Protein AF-A0A427YF76-F1 (afdb_monomer_lite)

Radius of gyration: 24.53 Å; chains: 1; bounding box: 47×71×48 Å

Structure (mmCIF, N/CA/C/O backbone):
data_AF-A0A427YF76-F1
#
_entry.id   AF-A0A427YF76-F1
#
loop_
_atom_site.group_PDB
_atom_site.id
_atom_site.type_symbol
_atom_site.label_atom_id
_atom_site.label_alt_id
_atom_site.label_comp_id
_atom_site.label_asym_id
_atom_site.label_entity_id
_atom_site.label_seq_id
_atom_site.pdbx_PDB_ins_code
_atom_site.Cartn_x
_atom_site.Cartn_y
_atom_site.Cartn_z
_atom_site.occupancy
_atom_site.B_iso_or_equiv
_atom_site.auth_seq_id
_atom_site.auth_comp_id
_atom_site.auth_asym_id
_atom_site.auth_atom_id
_atom_site.pdbx_PDB_model_num
ATOM 1 N N . MET A 1 1 ? 24.842 -1.518 -9.491 1.00 38.62 1 MET A N 1
ATOM 2 C CA . MET A 1 1 ? 23.666 -0.886 -8.861 1.00 38.62 1 MET A CA 1
ATOM 3 C C . MET A 1 1 ? 22.966 -0.032 -9.910 1.00 38.62 1 MET A C 1
ATOM 5 O O . MET A 1 1 ? 23.457 1.028 -10.255 1.00 38.62 1 MET A O 1
ATOM 9 N N . LEU A 1 2 ? 21.903 -0.627 -10.462 1.00 44.56 2 LEU A N 1
ATOM 10 C CA . LEU A 1 2 ? 20.824 -0.136 -11.332 1.00 44.56 2 LEU A CA 1
ATOM 11 C C . LEU A 1 2 ? 21.157 0.810 -12.505 1.00 44.56 2 LEU A C 1
ATOM 13 O O . LEU A 1 2 ? 21.226 2.028 -12.368 1.00 44.56 2 LEU A O 1
ATOM 17 N N . ASN A 1 3 ? 21.211 0.186 -13.689 1.00 46.50 3 ASN A N 1
ATOM 18 C CA . ASN A 1 3 ? 21.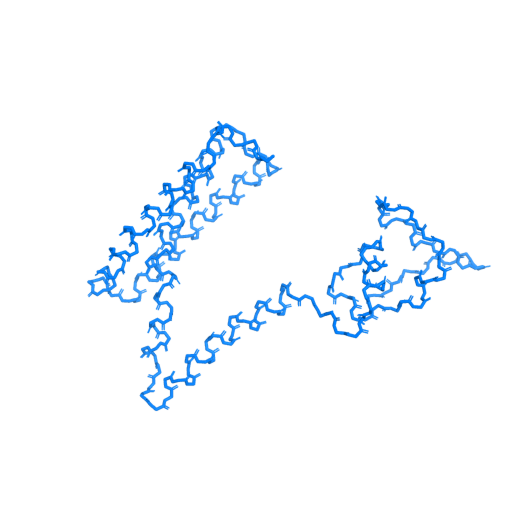049 0.736 -15.041 1.00 46.50 3 ASN A CA 1
ATOM 19 C C . ASN A 1 3 ? 19.706 1.488 -15.223 1.00 46.50 3 ASN A C 1
ATOM 21 O O . ASN A 1 3 ? 18.874 1.104 -16.033 1.00 46.50 3 ASN A O 1
ATOM 25 N N . LEU A 1 4 ? 19.470 2.564 -14.470 1.00 54.91 4 LEU A N 1
ATOM 26 C CA . LEU A 1 4 ? 18.368 3.507 -14.726 1.00 54.91 4 LEU A CA 1
ATOM 27 C C . LEU A 1 4 ? 18.842 4.769 -15.465 1.00 54.91 4 LEU A C 1
ATOM 29 O O . LEU A 1 4 ? 18.059 5.688 -15.675 1.00 54.91 4 LEU A O 1
ATOM 33 N N . GLY A 1 5 ? 20.115 4.823 -15.876 1.00 51.50 5 GLY A N 1
ATOM 34 C CA . GLY A 1 5 ? 20.645 5.921 -16.690 1.00 51.50 5 GLY A CA 1
ATOM 35 C C . GLY A 1 5 ? 20.812 7.255 -15.954 1.00 51.50 5 GLY A C 1
ATOM 36 O O . GLY A 1 5 ? 20.960 8.281 -16.610 1.00 51.50 5 GLY A O 1
ATOM 37 N N . PHE A 1 6 ? 20.825 7.268 -14.615 1.00 54.59 6 PHE A N 1
ATOM 38 C CA . PHE A 1 6 ? 21.038 8.487 -13.829 1.00 54.59 6 PHE A CA 1
ATOM 39 C C . PHE A 1 6 ? 22.243 8.366 -12.899 1.00 54.59 6 PHE A C 1
ATOM 41 O O . PHE A 1 6 ? 22.352 7.449 -12.090 1.00 54.59 6 PHE A O 1
ATOM 48 N N . THR A 1 7 ? 23.137 9.344 -13.002 1.00 59.00 7 THR A N 1
ATOM 49 C CA . THR A 1 7 ? 24.429 9.431 -12.309 1.00 59.00 7 THR A CA 1
ATOM 50 C C . THR A 1 7 ? 24.324 9.799 -10.825 1.00 59.00 7 THR A C 1
ATOM 52 O O . THR A 1 7 ? 25.322 9.708 -10.120 1.00 59.00 7 THR A O 1
ATOM 55 N N . ASN A 1 8 ? 23.146 10.200 -10.322 1.00 69.12 8 ASN A N 1
ATOM 56 C CA . ASN A 1 8 ? 22.982 10.715 -8.954 1.00 69.12 8 ASN A CA 1
ATOM 57 C C . ASN A 1 8 ? 21.712 10.202 -8.244 1.00 69.12 8 ASN A C 1
ATOM 59 O O . ASN A 1 8 ? 20.772 10.956 -7.984 1.00 69.12 8 ASN A O 1
ATOM 63 N N . THR A 1 9 ? 21.705 8.929 -7.840 1.00 74.06 9 THR A N 1
ATOM 64 C CA . THR A 1 9 ? 20.647 8.320 -7.001 1.00 74.06 9 THR A CA 1
ATOM 65 C C . THR A 1 9 ? 20.376 9.106 -5.712 1.00 74.06 9 THR A C 1
ATOM 67 O O . THR A 1 9 ? 19.232 9.217 -5.276 1.00 74.06 9 THR A O 1
ATOM 70 N N . TYR A 1 10 ? 21.406 9.713 -5.116 1.00 78.19 10 TYR A N 1
ATOM 71 C CA . TYR A 1 10 ? 21.259 10.515 -3.898 1.00 78.19 10 TYR A CA 1
ATOM 72 C C . TYR A 1 10 ? 20.391 11.763 -4.100 1.00 78.19 10 TYR A C 1
ATOM 74 O O . TYR A 1 10 ? 19.567 12.072 -3.244 1.00 78.19 10 TYR A O 1
ATOM 82 N N . GLN A 1 11 ? 20.511 12.451 -5.240 1.00 78.31 11 GLN A N 1
ATOM 83 C CA . GLN A 1 11 ? 19.678 13.623 -5.533 1.00 78.31 11 GLN A CA 1
ATOM 84 C C . GLN A 1 11 ? 18.208 13.233 -5.711 1.00 78.31 11 GLN A C 1
ATOM 86 O O . GLN A 1 11 ? 17.322 13.938 -5.233 1.00 78.31 11 GLN A O 1
ATOM 91 N N . LEU A 1 12 ? 17.958 12.077 -6.332 1.00 80.56 12 LEU A N 1
ATOM 92 C CA . LEU A 1 12 ? 16.617 11.525 -6.499 1.00 80.56 12 LEU A CA 1
ATOM 93 C C . LEU A 1 12 ? 15.955 11.231 -5.145 1.00 80.56 12 LEU A C 1
ATOM 95 O O . LEU A 1 12 ? 14.810 11.615 -4.920 1.00 80.56 12 LEU A O 1
ATOM 99 N N . LEU A 1 13 ? 16.688 10.594 -4.227 1.00 83.12 13 LEU A N 1
ATOM 100 C CA . LEU A 1 13 ? 16.202 10.295 -2.879 1.00 83.12 13 LEU A CA 1
ATOM 101 C C . LEU A 1 13 ? 15.934 11.571 -2.077 1.00 83.12 13 LEU A C 1
ATOM 103 O O . LEU A 1 13 ? 14.871 11.703 -1.476 1.00 83.12 13 LEU A O 1
ATOM 107 N N . VAL A 1 14 ? 16.860 12.533 -2.098 1.00 85.75 14 VAL A N 1
ATOM 108 C CA . VAL A 1 14 ? 16.679 13.814 -1.398 1.00 85.75 14 VAL A CA 1
ATOM 109 C C . VAL A 1 14 ? 15.455 14.562 -1.938 1.00 85.75 14 VAL A C 1
ATOM 111 O O . VAL A 1 14 ? 14.641 15.036 -1.147 1.00 85.75 14 VAL A O 1
ATOM 114 N N . ALA A 1 15 ? 15.267 14.608 -3.260 1.00 84.44 15 ALA A N 1
ATOM 115 C CA . ALA A 1 15 ? 14.098 15.232 -3.880 1.00 84.44 15 ALA A CA 1
ATOM 116 C C . ALA A 1 15 ? 12.783 14.518 -3.515 1.00 84.44 15 ALA A C 1
ATOM 118 O O . ALA A 1 15 ? 11.797 15.177 -3.180 1.00 84.44 15 ALA A O 1
ATOM 119 N N . LEU A 1 16 ? 12.776 13.179 -3.519 1.00 85.88 16 LEU A N 1
ATOM 120 C CA . LEU A 1 16 ? 11.638 12.357 -3.097 1.00 85.88 16 LEU A CA 1
ATOM 121 C C . LEU A 1 16 ? 11.221 12.665 -1.661 1.00 85.88 16 LEU A C 1
ATOM 123 O O . LEU A 1 16 ? 10.053 12.957 -1.403 1.00 85.88 16 LEU A O 1
ATOM 127 N N . TYR A 1 17 ? 12.169 12.613 -0.724 1.00 86.12 17 TYR A N 1
ATOM 128 C CA . TYR A 1 17 ? 11.874 12.837 0.687 1.00 86.12 17 TYR A CA 1
ATOM 129 C C . TYR A 1 17 ? 11.454 14.282 0.956 1.00 86.12 17 TYR A C 1
ATOM 131 O O . TYR A 1 17 ? 10.486 14.490 1.684 1.00 86.12 17 TYR A O 1
ATOM 139 N N . ALA A 1 18 ? 12.103 15.268 0.330 1.00 86.81 18 ALA A N 1
ATOM 140 C CA . ALA A 1 18 ? 11.701 16.668 0.441 1.00 86.81 18 ALA A CA 1
ATOM 141 C C . ALA A 1 18 ? 10.260 16.880 -0.054 1.00 86.81 18 ALA A C 1
ATOM 143 O O . ALA A 1 18 ? 9.428 17.400 0.687 1.00 86.81 18 ALA A O 1
ATOM 144 N N . GLY A 1 19 ? 9.927 16.398 -1.257 1.00 86.44 19 GLY A N 1
ATOM 145 C CA . GLY A 1 19 ? 8.566 16.472 -1.801 1.00 86.44 19 GLY A CA 1
ATOM 146 C C . GLY A 1 19 ? 7.537 15.763 -0.915 1.00 86.44 19 GLY A C 1
ATOM 147 O O . GLY A 1 19 ? 6.448 16.283 -0.666 1.00 86.44 19 GLY A O 1
ATOM 148 N N . LYS A 1 20 ? 7.912 14.607 -0.358 1.00 85.81 20 LYS A N 1
ATOM 149 C CA . LYS A 1 20 ? 7.069 13.836 0.558 1.00 85.81 20 LYS A CA 1
ATOM 150 C C . LYS A 1 20 ? 6.741 14.613 1.834 1.00 85.81 20 LYS A C 1
ATOM 152 O O . LYS A 1 20 ? 5.593 14.566 2.277 1.00 85.81 20 LYS A O 1
ATOM 157 N N . TRP A 1 21 ? 7.699 15.338 2.411 1.00 86.88 21 TRP A N 1
ATOM 158 C CA . TRP A 1 21 ? 7.454 16.193 3.577 1.00 86.88 21 TRP A CA 1
ATOM 159 C C . TRP A 1 21 ? 6.401 17.266 3.280 1.00 86.88 21 TRP A C 1
ATOM 161 O O . TRP A 1 21 ? 5.430 17.378 4.027 1.00 86.88 21 TRP A O 1
ATOM 171 N N . PHE A 1 22 ? 6.519 17.984 2.158 1.00 86.06 22 PHE A N 1
ATOM 172 C CA . PHE A 1 22 ? 5.546 19.017 1.773 1.00 86.06 22 PHE A CA 1
ATOM 173 C C . PHE A 1 22 ? 4.136 18.457 1.561 1.00 86.06 22 PHE A C 1
ATOM 175 O O . PHE A 1 22 ? 3.157 19.022 2.047 1.00 86.06 22 PHE A O 1
ATOM 182 N N . ILE A 1 23 ? 4.026 17.315 0.884 1.00 85.88 23 ILE A N 1
ATOM 183 C CA . ILE A 1 23 ? 2.732 16.677 0.624 1.00 85.88 23 ILE A CA 1
ATOM 184 C C . ILE A 1 23 ? 2.122 16.116 1.902 1.00 85.88 23 ILE A C 1
ATOM 186 O O . ILE A 1 23 ? 0.912 16.176 2.069 1.00 85.88 23 ILE A O 1
ATOM 190 N N . THR A 1 24 ? 2.933 15.602 2.825 1.00 83.69 24 THR A N 1
ATOM 191 C CA . THR A 1 24 ? 2.432 15.098 4.110 1.00 83.69 24 THR A CA 1
ATOM 192 C C . THR A 1 24 ? 1.891 16.245 4.968 1.00 83.69 24 THR A C 1
ATOM 194 O O . THR A 1 24 ? 0.829 16.100 5.564 1.00 83.69 24 THR A O 1
ATOM 197 N N . LEU A 1 25 ? 2.545 17.415 4.956 1.00 83.50 25 LEU A N 1
ATOM 198 C CA . LEU A 1 25 ? 2.027 18.628 5.601 1.00 83.50 25 LEU A CA 1
ATOM 199 C C . LEU A 1 25 ? 0.688 19.067 4.991 1.00 83.50 25 LEU A 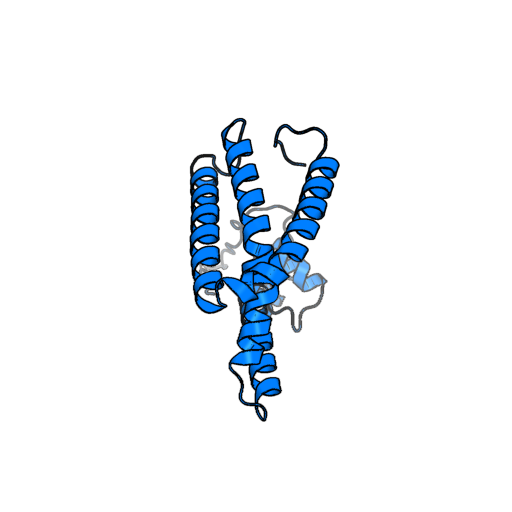C 1
ATOM 201 O O . LEU A 1 25 ? -0.262 19.352 5.718 1.00 83.50 25 LEU A O 1
ATOM 205 N N . PHE A 1 26 ? 0.576 19.052 3.661 1.00 81.19 26 PHE A N 1
ATOM 206 C CA . PHE A 1 26 ? -0.684 19.341 2.965 1.00 81.19 26 PHE A CA 1
ATOM 207 C C . PHE A 1 26 ? -1.746 18.244 3.176 1.00 81.19 26 PHE A C 1
ATOM 209 O O . PHE A 1 26 ? -2.951 18.501 3.182 1.00 81.19 26 PHE A O 1
ATOM 216 N N . GLY A 1 27 ? -1.292 17.018 3.419 1.00 75.88 27 GLY A N 1
ATOM 217 C CA . GLY A 1 27 ? -2.087 15.833 3.705 1.00 75.88 27 GLY A CA 1
ATOM 218 C C . GLY A 1 27 ? -2.825 15.877 5.035 1.00 75.88 27 GLY A C 1
ATOM 219 O O . GLY A 1 27 ? -3.776 15.126 5.196 1.00 75.88 27 GLY A O 1
ATOM 220 N N . PHE A 1 28 ? -2.463 16.771 5.958 1.00 73.69 28 PHE A N 1
ATOM 221 C CA . PHE A 1 28 ? -3.285 17.044 7.141 1.00 73.69 28 PHE A CA 1
ATOM 222 C C . PHE A 1 28 ? -4.497 17.924 6.820 1.00 73.69 28 PHE A C 1
ATOM 224 O O . PHE A 1 28 ? -5.516 17.822 7.490 1.00 73.69 28 PHE A O 1
ATOM 231 N N . TYR A 1 29 ? -4.416 18.755 5.778 1.00 78.31 29 TYR A N 1
ATOM 232 C CA . TYR A 1 29 ? -5.489 19.680 5.409 1.00 78.31 29 TYR A CA 1
ATOM 233 C C . TYR A 1 29 ? -6.560 19.036 4.512 1.00 78.31 29 TYR A C 1
ATOM 235 O O . TYR A 1 29 ? -7.753 19.317 4.637 1.00 78.31 29 TYR A O 1
ATOM 243 N N . LEU A 1 30 ? -6.146 18.157 3.597 1.00 74.88 30 LEU A N 1
ATOM 244 C CA . LEU A 1 30 ? -7.026 17.489 2.625 1.00 74.88 30 LEU A CA 1
ATOM 245 C C . LEU A 1 30 ? -8.161 16.629 3.231 1.00 74.88 30 LEU A C 1
ATOM 247 O O . LEU A 1 30 ? -9.289 16.705 2.727 1.00 74.88 30 LEU A O 1
ATOM 251 N N . PRO A 1 31 ? -7.919 15.826 4.284 1.00 72.19 31 PRO A N 1
ATOM 252 C CA . PRO A 1 31 ? -8.919 14.927 4.858 1.00 72.19 31 PRO A CA 1
ATOM 253 C C . PRO A 1 31 ? -10.090 15.663 5.506 1.00 72.19 31 PRO A C 1
ATOM 255 O O . PRO A 1 31 ? -11.227 15.197 5.420 1.00 72.19 31 PRO A O 1
ATOM 258 N N . ASP A 1 32 ? -9.821 16.830 6.096 1.00 72.50 32 ASP A N 1
ATOM 259 C CA . ASP A 1 32 ? -10.821 17.626 6.810 1.00 72.50 32 ASP A CA 1
ATOM 260 C C . ASP A 1 32 ? -11.786 18.353 5.856 1.00 72.50 32 ASP A C 1
ATOM 262 O O . ASP A 1 32 ? -12.897 18.705 6.246 1.00 72.50 32 ASP A O 1
ATOM 266 N N . ARG A 1 33 ? -11.403 18.546 4.584 1.00 78.69 33 ARG A N 1
ATOM 267 C CA . ARG A 1 33 ? -12.236 19.214 3.566 1.00 78.69 33 ARG A CA 1
ATOM 268 C C . ARG A 1 33 ? -13.002 18.255 2.659 1.00 78.69 33 ARG A C 1
ATOM 270 O O . ARG A 1 33 ? -14.142 18.544 2.312 1.00 78.69 33 ARG A O 1
ATOM 277 N N . ILE A 1 34 ? -12.378 17.154 2.238 1.00 77.81 34 ILE A N 1
ATOM 278 C CA . ILE A 1 34 ? -12.937 16.243 1.216 1.00 77.81 34 ILE A CA 1
ATOM 279 C C . ILE A 1 34 ? -13.653 15.040 1.855 1.00 77.81 34 ILE A C 1
ATOM 281 O O . ILE A 1 34 ? -14.422 14.337 1.200 1.00 77.81 34 ILE A O 1
ATOM 285 N N . GLY A 1 35 ? -13.476 14.843 3.162 1.00 75.88 35 GLY A N 1
ATOM 286 C CA . GLY A 1 35 ? -14.069 13.740 3.900 1.00 75.88 35 GLY A CA 1
ATOM 287 C C . GLY A 1 35 ? -13.230 12.465 3.808 1.00 75.88 35 GLY A C 1
ATOM 288 O O . GLY A 1 35 ? -12.536 12.188 2.829 1.00 75.88 35 GLY A O 1
ATOM 289 N N . ARG A 1 36 ? -13.297 11.657 4.868 1.00 76.75 36 ARG A N 1
ATOM 290 C CA . ARG A 1 36 ? -12.358 10.545 5.104 1.00 76.75 36 ARG A CA 1
ATOM 291 C C . ARG A 1 36 ? -12.589 9.324 4.206 1.00 76.75 36 ARG A C 1
ATOM 293 O O . ARG A 1 36 ? -11.635 8.666 3.814 1.00 76.75 36 ARG A O 1
ATOM 300 N N . ARG A 1 37 ? -13.842 9.032 3.839 1.00 78.69 37 ARG A N 1
ATOM 301 C CA . ARG A 1 37 ? -14.213 7.891 2.975 1.00 78.69 37 ARG A CA 1
ATOM 302 C C . ARG A 1 37 ? -13.785 8.038 1.505 1.00 78.69 37 ARG A C 1
ATOM 304 O O . ARG A 1 37 ? -13.129 7.124 1.007 1.00 78.69 37 ARG A O 1
ATOM 311 N N . PRO A 1 38 ? -14.123 9.131 0.790 1.00 81.62 38 PRO A N 1
ATOM 312 C CA . PRO A 1 38 ? -13.751 9.265 -0.620 1.00 81.62 38 PRO A CA 1
ATOM 313 C C . PRO A 1 38 ? -12.237 9.387 -0.813 1.00 81.62 38 PRO A C 1
ATOM 315 O O . PRO A 1 38 ? -11.721 8.887 -1.806 1.00 81.62 38 PRO A O 1
ATOM 318 N N . MET A 1 39 ? -11.514 9.961 0.154 1.00 81.62 39 MET A N 1
ATOM 319 C CA . MET A 1 39 ? -10.052 10.060 0.109 1.00 81.62 39 MET A CA 1
ATOM 320 C C . MET A 1 39 ? -9.366 8.697 -0.013 1.00 81.62 39 MET A C 1
ATOM 322 O O . MET A 1 39 ? -8.508 8.519 -0.876 1.00 81.62 39 MET A O 1
ATOM 326 N N . VAL A 1 40 ? -9.785 7.712 0.789 1.00 84.19 40 VAL A N 1
ATOM 327 C CA . VAL A 1 40 ? -9.203 6.360 0.743 1.00 84.19 40 VAL A CA 1
ATOM 328 C C . VAL A 1 40 ? -9.510 5.663 -0.581 1.00 84.19 40 VAL A C 1
ATOM 330 O O . VAL A 1 40 ? -8.632 5.016 -1.146 1.00 84.19 40 VAL A O 1
ATOM 333 N N . ILE A 1 41 ? -10.723 5.838 -1.114 1.00 86.94 41 ILE A N 1
ATOM 334 C CA . ILE A 1 41 ? -11.137 5.215 -2.379 1.00 86.94 41 ILE A CA 1
ATOM 335 C C . ILE A 1 41 ? -10.378 5.832 -3.559 1.00 86.94 41 ILE A C 1
ATOM 337 O O . ILE A 1 41 ? -9.793 5.102 -4.354 1.00 86.94 41 ILE A O 1
ATOM 341 N N . VAL A 1 42 ? -10.331 7.163 -3.659 1.00 88.38 42 VAL A N 1
ATOM 342 C CA . VAL A 1 42 ? -9.627 7.864 -4.746 1.00 88.38 42 VAL A CA 1
ATOM 343 C C . VAL A 1 42 ? -8.135 7.541 -4.723 1.00 88.38 42 VAL A C 1
ATOM 345 O O . VAL A 1 42 ? -7.556 7.237 -5.767 1.00 88.38 42 VAL A O 1
ATOM 348 N N . GLY A 1 43 ? -7.512 7.537 -3.540 1.00 87.44 43 GLY A N 1
ATOM 349 C CA . GLY A 1 43 ? -6.107 7.164 -3.428 1.00 87.44 43 GLY A CA 1
ATOM 350 C C . GLY A 1 43 ? -5.856 5.691 -3.761 1.00 87.44 43 GLY A C 1
ATOM 351 O O . GLY A 1 43 ? -4.863 5.399 -4.421 1.00 87.44 43 GLY A O 1
ATOM 352 N N . ALA A 1 44 ? -6.758 4.771 -3.399 1.00 86.75 44 ALA A N 1
ATOM 353 C CA . ALA A 1 44 ? -6.648 3.359 -3.778 1.00 86.75 44 ALA A CA 1
ATOM 354 C C . ALA A 1 44 ? -6.767 3.147 -5.297 1.00 86.75 44 ALA A C 1
ATOM 356 O O . ALA A 1 44 ? -5.983 2.388 -5.863 1.00 86.75 44 ALA A O 1
ATOM 357 N N . VAL A 1 45 ? -7.684 3.848 -5.977 1.00 92.06 45 VAL A N 1
ATOM 358 C CA . VAL A 1 45 ? -7.810 3.776 -7.445 1.00 92.06 45 VAL A CA 1
ATOM 359 C C . VAL A 1 45 ? -6.568 4.350 -8.132 1.00 92.06 45 VAL A C 1
ATOM 361 O O . VAL A 1 45 ? -6.032 3.725 -9.044 1.00 92.06 45 VAL A O 1
ATOM 364 N N . CYS A 1 46 ? -6.069 5.502 -7.672 1.00 90.44 46 CYS A N 1
ATOM 365 C CA . CYS A 1 46 ? -4.852 6.117 -8.208 1.00 90.44 46 CYS A CA 1
ATOM 366 C C . CYS A 1 46 ? -3.622 5.209 -8.015 1.00 90.44 46 CYS A C 1
ATOM 368 O O . CYS A 1 46 ? -2.898 4.932 -8.970 1.00 90.44 46 CYS A O 1
ATOM 370 N N . MET A 1 47 ? -3.424 4.659 -6.812 1.00 89.00 47 MET A N 1
ATOM 371 C CA . MET A 1 47 ? -2.330 3.717 -6.545 1.00 89.00 47 MET A CA 1
ATOM 372 C C . MET A 1 47 ? -2.465 2.421 -7.343 1.00 89.00 47 MET A C 1
ATOM 374 O O . MET A 1 47 ? -1.459 1.917 -7.840 1.00 89.00 47 MET A O 1
ATOM 378 N N . GLY A 1 48 ? -3.686 1.902 -7.496 1.00 89.56 48 GLY A N 1
ATOM 379 C CA . GLY A 1 48 ? -3.965 0.728 -8.320 1.00 89.56 48 GLY A CA 1
ATOM 380 C C . GLY A 1 48 ? -3.590 0.957 -9.783 1.00 89.56 48 GLY A C 1
ATOM 381 O O . GLY A 1 48 ? -2.933 0.111 -10.386 1.00 89.56 48 GLY A O 1
ATOM 382 N N . ALA A 1 49 ? -3.913 2.131 -10.332 1.00 91.69 49 ALA A N 1
ATOM 383 C CA . ALA A 1 49 ? -3.508 2.512 -11.682 1.00 91.69 49 ALA A CA 1
ATOM 384 C C . ALA A 1 49 ? -1.977 2.590 -11.824 1.00 91.69 49 ALA A C 1
ATOM 386 O O . ALA A 1 49 ? -1.431 2.057 -12.787 1.00 91.69 49 ALA A O 1
ATOM 387 N N . CYS A 1 50 ? -1.269 3.176 -10.852 1.00 88.62 50 CYS A N 1
ATOM 388 C CA . CYS A 1 50 ? 0.198 3.242 -10.867 1.00 88.62 50 CYS A CA 1
ATOM 389 C C . CYS A 1 50 ? 0.864 1.862 -10.730 1.00 88.62 50 CYS A C 1
ATOM 391 O O . CYS A 1 50 ? 1.870 1.589 -11.379 1.00 88.62 50 CYS A O 1
ATOM 393 N N . MET A 1 51 ? 0.312 0.966 -9.910 1.00 88.12 51 MET A N 1
ATOM 394 C CA . MET A 1 51 ? 0.802 -0.414 -9.817 1.00 88.12 51 MET A CA 1
ATOM 395 C C . MET A 1 51 ? 0.561 -1.173 -11.124 1.00 88.12 51 MET A C 1
ATOM 397 O O . MET A 1 51 ? 1.424 -1.934 -11.557 1.00 88.12 51 MET A O 1
ATOM 401 N N . TYR A 1 52 ? -0.573 -0.929 -11.787 1.00 89.94 52 TYR A N 1
ATOM 402 C CA . TYR A 1 52 ? -0.876 -1.528 -13.083 1.00 89.94 52 TYR A CA 1
ATOM 403 C C . TYR A 1 52 ? 0.098 -1.063 -14.174 1.00 89.94 52 TYR A C 1
ATOM 405 O O . TYR A 1 52 ? 0.601 -1.892 -14.932 1.00 89.94 52 TYR A O 1
ATOM 413 N N . THR A 1 53 ? 0.433 0.233 -14.233 1.00 88.12 53 THR A N 1
ATOM 414 C CA . THR A 1 53 ? 1.425 0.733 -15.202 1.00 88.12 53 THR A CA 1
ATOM 415 C C . THR A 1 53 ? 2.809 0.145 -14.946 1.00 88.12 53 THR A C 1
ATOM 417 O O . THR A 1 53 ? 3.483 -0.257 -15.892 1.00 88.12 53 THR A O 1
ATOM 420 N N . MET A 1 54 ? 3.225 0.021 -13.683 1.00 83.25 54 MET A N 1
ATOM 421 C CA . MET A 1 54 ? 4.497 -0.615 -13.329 1.00 83.25 54 MET A CA 1
ATOM 422 C C . MET A 1 54 ? 4.528 -2.103 -13.692 1.00 83.25 54 MET A C 1
ATOM 424 O O . MET A 1 54 ? 5.520 -2.567 -14.250 1.00 83.25 54 MET A O 1
ATOM 428 N N . ALA A 1 55 ? 3.448 -2.839 -13.421 1.00 86.12 55 ALA A N 1
ATOM 429 C CA . ALA A 1 55 ? 3.330 -4.249 -13.780 1.00 86.12 55 ALA A CA 1
ATOM 430 C C . ALA A 1 55 ? 3.372 -4.453 -15.302 1.00 86.12 55 ALA A C 1
ATOM 432 O O . ALA A 1 55 ? 4.062 -5.349 -15.785 1.00 86.12 55 ALA A O 1
ATOM 433 N N . ALA A 1 56 ? 2.696 -3.586 -16.063 1.00 85.94 56 ALA A N 1
ATOM 434 C CA . ALA A 1 56 ? 2.717 -3.619 -17.522 1.00 85.94 56 ALA A CA 1
ATOM 435 C C . ALA A 1 56 ? 4.128 -3.376 -18.084 1.00 85.94 56 ALA A C 1
ATOM 437 O O . ALA A 1 56 ? 4.562 -4.097 -18.981 1.00 85.94 56 ALA A O 1
ATOM 438 N N . VAL A 1 57 ? 4.871 -2.406 -17.534 1.00 84.25 57 VAL A N 1
ATOM 439 C CA . VAL A 1 57 ? 6.259 -2.152 -17.953 1.00 84.25 57 VAL A CA 1
ATOM 440 C C . VAL A 1 57 ? 7.170 -3.319 -17.567 1.00 84.25 57 VAL A C 1
ATOM 442 O O . VAL A 1 57 ? 7.942 -3.774 -18.404 1.00 84.25 57 VAL A O 1
ATOM 445 N N . ALA A 1 58 ? 7.042 -3.857 -16.351 1.00 81.81 58 ALA A N 1
ATOM 446 C CA . ALA A 1 58 ? 7.838 -5.000 -15.902 1.00 81.81 58 ALA A CA 1
ATOM 447 C C . ALA A 1 58 ? 7.628 -6.247 -16.783 1.00 81.81 58 ALA A C 1
ATOM 449 O O . ALA A 1 58 ? 8.602 -6.914 -17.141 1.00 81.81 58 ALA A O 1
ATOM 450 N N . ALA A 1 59 ? 6.380 -6.518 -17.185 1.00 82.06 59 ALA A N 1
ATOM 451 C CA . ALA A 1 59 ? 6.035 -7.611 -18.091 1.00 82.06 59 ALA A CA 1
ATOM 452 C C . ALA A 1 59 ? 6.565 -7.389 -19.518 1.00 82.06 59 ALA A C 1
ATOM 454 O O . ALA A 1 59 ? 6.999 -8.337 -20.167 1.00 82.06 59 ALA A O 1
ATOM 455 N N . ALA A 1 60 ? 6.564 -6.145 -20.006 1.00 79.88 60 ALA A N 1
ATOM 456 C CA . ALA A 1 60 ? 7.041 -5.816 -21.347 1.00 79.88 60 ALA A CA 1
ATOM 457 C C . ALA A 1 60 ? 8.574 -5.842 -21.476 1.00 79.88 60 ALA A C 1
ATOM 459 O O . ALA A 1 60 ? 9.086 -6.074 -22.570 1.00 79.88 60 ALA A O 1
ATOM 460 N N . THR A 1 61 ? 9.315 -5.597 -20.389 1.00 73.12 61 THR A N 1
ATOM 461 C CA . THR A 1 61 ? 10.779 -5.432 -20.434 1.00 73.12 61 THR A CA 1
ATOM 462 C C . THR A 1 61 ? 11.568 -6.548 -19.754 1.00 73.12 61 THR A C 1
ATOM 464 O O . THR A 1 61 ? 12.757 -6.361 -19.521 1.00 73.12 61 THR A O 1
ATOM 467 N N . ASN A 1 62 ? 10.952 -7.686 -19.399 1.00 71.75 62 ASN A N 1
ATOM 468 C CA . ASN A 1 62 ? 11.609 -8.776 -18.653 1.00 71.75 62 ASN A CA 1
ATOM 469 C C . ASN A 1 62 ? 12.427 -8.260 -17.444 1.00 71.75 62 ASN A C 1
ATOM 471 O O . ASN A 1 62 ? 13.561 -8.673 -17.226 1.00 71.75 62 ASN A O 1
ATOM 475 N N . ASN A 1 63 ? 11.856 -7.326 -16.671 1.00 68.56 63 ASN A N 1
ATOM 476 C CA . ASN A 1 63 ? 12.494 -6.643 -15.530 1.00 68.56 63 ASN A CA 1
ATOM 477 C C . ASN A 1 63 ? 13.712 -5.740 -15.837 1.00 68.56 63 ASN A C 1
ATOM 479 O O . ASN A 1 63 ? 14.326 -5.230 -14.901 1.00 68.56 63 ASN A O 1
ATOM 483 N N . GLU A 1 64 ? 14.011 -5.443 -17.106 1.00 71.00 64 GLU A N 1
ATOM 484 C CA . GLU A 1 64 ? 15.073 -4.504 -17.510 1.00 71.00 64 GLU A CA 1
ATOM 485 C C . GLU A 1 64 ? 14.515 -3.252 -18.221 1.00 71.00 64 GLU A C 1
ATOM 487 O O . GLU A 1 64 ? 14.622 -3.101 -19.444 1.00 71.00 64 GLU A O 1
ATOM 492 N N . PRO A 1 65 ? 13.884 -2.318 -17.486 1.00 63.25 65 PRO A N 1
ATOM 493 C CA . PRO A 1 65 ? 13.312 -1.119 -18.086 1.00 63.25 65 PRO A CA 1
ATOM 494 C C . PRO A 1 65 ? 14.418 -0.183 -18.602 1.00 63.25 65 PRO A C 1
ATOM 496 O O . PRO A 1 65 ? 15.046 0.545 -17.836 1.00 63.25 65 PRO A O 1
ATOM 499 N N . THR A 1 66 ? 14.641 -0.181 -19.919 1.00 64.75 66 THR A N 1
ATOM 500 C CA . THR A 1 66 ? 15.689 0.616 -20.578 1.00 64.75 66 THR A CA 1
ATOM 501 C C . THR A 1 66 ? 15.099 1.871 -21.242 1.00 64.75 66 THR A C 1
ATOM 503 O O . THR A 1 66 ? 14.071 1.814 -21.918 1.00 64.75 66 THR A O 1
ATOM 506 N N . GLY A 1 67 ? 15.740 3.031 -21.056 1.00 72.81 67 GLY A N 1
ATOM 507 C CA . GLY A 1 67 ? 15.380 4.292 -21.722 1.00 72.81 67 GLY A CA 1
ATOM 508 C C . GLY A 1 67 ? 14.043 4.894 -21.262 1.00 72.81 67 GLY A C 1
ATOM 509 O O . GLY A 1 67 ? 13.817 5.090 -20.069 1.00 72.81 67 GLY A O 1
ATOM 510 N N . SER A 1 68 ? 13.153 5.200 -22.214 1.00 71.19 68 SER A N 1
ATOM 511 C CA . SER A 1 68 ? 11.864 5.876 -21.965 1.00 71.19 68 SER A CA 1
ATOM 512 C C . SER A 1 68 ? 10.929 5.083 -21.039 1.00 71.19 68 SER A C 1
ATOM 514 O O . SER A 1 68 ? 10.216 5.672 -20.224 1.00 71.19 68 SER A O 1
ATOM 516 N N . LEU A 1 69 ? 10.997 3.748 -21.094 1.00 72.00 69 LEU A N 1
ATOM 517 C CA . LEU A 1 69 ? 10.234 2.860 -20.214 1.00 72.00 69 LEU A CA 1
ATOM 518 C C . LEU A 1 69 ? 10.693 2.984 -18.754 1.00 72.00 69 LEU A C 1
ATOM 520 O O . LEU A 1 69 ? 9.856 2.999 -17.859 1.00 72.00 69 LEU A O 1
ATOM 524 N N . GLY A 1 70 ? 11.994 3.182 -18.507 1.00 73.00 70 GLY A N 1
ATOM 525 C CA . GLY A 1 70 ? 12.528 3.428 -17.162 1.00 73.00 70 GLY A CA 1
ATOM 526 C C . GLY A 1 70 ? 12.050 4.751 -16.562 1.00 73.00 70 GLY A C 1
ATOM 527 O O . GLY A 1 70 ? 11.693 4.807 -15.384 1.00 73.00 70 GLY A O 1
ATOM 528 N N . SER A 1 71 ? 11.960 5.807 -17.377 1.00 73.94 71 SER A N 1
ATOM 529 C CA . SER A 1 71 ? 11.402 7.094 -16.942 1.00 73.94 71 SER A CA 1
ATOM 530 C C . SER A 1 71 ? 9.910 7.003 -16.602 1.00 73.94 71 SER A C 1
ATOM 532 O O . SER A 1 71 ? 9.470 7.642 -15.647 1.00 73.94 71 SER A O 1
ATOM 534 N N . LEU A 1 72 ? 9.137 6.184 -17.326 1.00 80.62 72 LEU A N 1
ATOM 535 C CA . LEU A 1 72 ? 7.719 5.948 -17.032 1.00 80.62 72 LEU A CA 1
ATOM 536 C C . LEU A 1 72 ? 7.521 5.200 -15.705 1.00 80.62 72 LEU A C 1
ATOM 538 O O . LEU A 1 72 ? 6.678 5.601 -14.896 1.00 80.62 72 LEU A O 1
ATOM 542 N N . THR A 1 73 ? 8.305 4.149 -15.445 1.00 80.50 73 THR A N 1
ATOM 543 C CA . THR A 1 73 ? 8.256 3.420 -14.166 1.00 80.50 73 THR A CA 1
ATOM 544 C C . THR A 1 73 ? 8.633 4.338 -13.009 1.00 80.50 73 THR A C 1
ATOM 546 O O . THR A 1 73 ? 7.979 4.326 -11.969 1.00 80.50 73 THR A O 1
ATOM 549 N N . LEU A 1 74 ? 9.634 5.200 -13.207 1.00 80.88 74 LEU A N 1
ATOM 550 C CA . LEU A 1 74 ? 10.052 6.174 -12.208 1.00 80.88 74 LEU A CA 1
ATOM 551 C C . LEU A 1 74 ? 8.955 7.210 -11.920 1.00 80.88 74 LEU A C 1
ATOM 553 O O . LEU A 1 74 ? 8.615 7.424 -10.758 1.00 80.88 74 LEU A O 1
ATOM 557 N N . ALA A 1 75 ? 8.356 7.810 -12.953 1.00 84.69 75 ALA A N 1
ATOM 558 C CA . ALA A 1 75 ? 7.236 8.740 -12.792 1.00 84.69 75 ALA A CA 1
ATOM 559 C C . ALA A 1 75 ? 6.049 8.082 -12.067 1.00 84.69 75 ALA A C 1
ATOM 561 O O . ALA A 1 75 ? 5.442 8.691 -11.185 1.00 84.69 75 ALA A O 1
ATOM 562 N N . SER A 1 76 ? 5.771 6.813 -12.378 1.00 84.19 76 SER A N 1
ATOM 563 C CA . SER A 1 76 ? 4.729 6.025 -11.709 1.00 84.19 76 SER A CA 1
ATOM 564 C C . SER A 1 76 ? 5.033 5.832 -10.217 1.00 84.19 76 SER A C 1
ATOM 566 O O . SER A 1 76 ? 4.139 5.998 -9.390 1.00 84.19 76 SER A O 1
ATOM 568 N N . ILE A 1 77 ? 6.295 5.572 -9.852 1.00 86.06 77 ILE A N 1
ATOM 569 C CA . ILE A 1 77 ? 6.738 5.473 -8.451 1.00 86.06 77 ILE A CA 1
ATOM 570 C C . ILE A 1 77 ? 6.593 6.818 -7.726 1.00 86.06 77 ILE A C 1
ATOM 572 O O . ILE A 1 77 ? 6.112 6.849 -6.596 1.00 86.06 77 ILE A O 1
ATOM 576 N N . PHE A 1 78 ? 6.953 7.939 -8.357 1.00 86.12 78 PHE A N 1
ATOM 577 C CA . PHE A 1 78 ? 6.775 9.272 -7.766 1.00 86.12 78 PHE A CA 1
ATOM 578 C C . PHE A 1 78 ? 5.307 9.571 -7.446 1.00 86.12 78 PHE A C 1
ATOM 580 O O . PHE A 1 78 ? 4.981 9.958 -6.322 1.00 86.12 78 PHE A O 1
ATOM 587 N N . ILE A 1 79 ? 4.414 9.349 -8.415 1.00 87.88 79 ILE A N 1
ATOM 588 C CA . ILE A 1 79 ? 2.969 9.556 -8.247 1.00 87.88 79 ILE A CA 1
ATOM 589 C C . ILE A 1 79 ? 2.418 8.626 -7.159 1.00 87.88 79 ILE A C 1
ATOM 591 O O . ILE A 1 79 ? 1.611 9.055 -6.326 1.00 87.88 79 ILE A O 1
ATOM 595 N N . TRP A 1 80 ? 2.895 7.380 -7.115 1.00 90.12 80 TRP A N 1
ATOM 596 C CA . TRP A 1 80 ? 2.524 6.416 -6.085 1.00 90.12 80 TRP A CA 1
ATOM 597 C C . TRP A 1 80 ? 2.935 6.891 -4.683 1.00 90.12 80 TRP A C 1
ATOM 599 O O . TRP A 1 80 ? 2.079 6.967 -3.803 1.00 90.12 80 TRP A O 1
ATOM 609 N N . VAL A 1 81 ? 4.194 7.306 -4.478 1.00 86.81 81 VAL A N 1
ATOM 610 C CA . VAL A 1 81 ? 4.690 7.797 -3.173 1.00 86.81 81 VAL A CA 1
ATOM 611 C C . VAL A 1 81 ? 3.905 9.027 -2.711 1.00 86.81 81 VAL A C 1
ATOM 613 O O . VAL A 1 81 ? 3.526 9.127 -1.542 1.00 86.81 81 VAL A O 1
ATOM 616 N N . PHE A 1 82 ? 3.628 9.955 -3.627 1.00 85.75 82 PHE A N 1
ATOM 617 C CA . PHE A 1 82 ? 2.896 11.181 -3.321 1.00 85.75 82 PHE A CA 1
ATOM 618 C C . PHE A 1 82 ? 1.427 10.937 -2.981 1.00 85.75 82 PHE A C 1
ATOM 620 O O . PHE A 1 82 ? 0.903 11.579 -2.074 1.00 85.75 82 PHE A O 1
ATOM 627 N N . THR A 1 83 ? 0.777 9.977 -3.638 1.00 86.38 83 THR A N 1
ATOM 628 C CA . THR A 1 83 ? -0.609 9.599 -3.324 1.00 86.38 83 THR A CA 1
ATOM 629 C C . THR A 1 83 ? -0.686 8.773 -2.034 1.00 86.38 83 THR A C 1
ATOM 631 O O . THR A 1 83 ? -1.640 8.907 -1.259 1.00 86.38 83 THR A O 1
ATOM 634 N N . PHE A 1 84 ? 0.324 7.935 -1.771 1.00 86.19 84 PHE A N 1
ATOM 635 C CA . PHE A 1 84 ? 0.406 7.080 -0.586 1.00 86.19 84 PHE A CA 1
ATOM 636 C C . PHE A 1 84 ? 0.487 7.884 0.712 1.00 86.19 84 PHE A C 1
ATOM 638 O O . PHE A 1 84 ? -0.226 7.569 1.665 1.00 86.19 84 PHE A O 1
ATOM 645 N N . SER A 1 85 ? 1.289 8.952 0.732 1.00 85.12 85 SER A N 1
ATOM 646 C CA . SER A 1 85 ? 1.521 9.783 1.921 1.00 85.12 85 SER A CA 1
ATOM 647 C C . SER A 1 85 ? 0.243 10.268 2.628 1.00 85.12 85 SER A C 1
ATOM 649 O O . SER A 1 85 ? 0.048 9.897 3.787 1.00 85.12 85 SER A O 1
ATOM 651 N N . PRO A 1 86 ? -0.641 11.065 1.990 1.00 82.56 86 PRO A N 1
ATOM 652 C CA . PRO A 1 86 ? -1.839 11.573 2.654 1.00 82.56 86 PRO A CA 1
ATOM 653 C C . PRO A 1 86 ? -2.926 10.505 2.792 1.00 82.56 86 PRO A C 1
ATOM 655 O O . PRO A 1 86 ? -3.752 10.610 3.690 1.00 82.56 86 PRO A O 1
ATOM 658 N N . THR A 1 87 ? -2.941 9.488 1.922 1.00 84.75 87 THR A N 1
ATOM 659 C CA . THR A 1 87 ? -4.040 8.520 1.879 1.00 84.75 87 THR A CA 1
ATOM 660 C C . THR A 1 87 ? -3.803 7.347 2.815 1.00 84.75 87 THR A C 1
ATOM 662 O O . THR A 1 87 ? -4.532 7.168 3.777 1.00 84.75 87 THR A O 1
ATOM 665 N N . TRP A 1 88 ? -2.800 6.520 2.538 1.00 83.50 88 TRP A N 1
ATOM 666 C CA . TRP A 1 88 ? -2.587 5.258 3.249 1.00 83.50 88 TRP A CA 1
ATOM 667 C C . TRP A 1 88 ? -1.584 5.391 4.400 1.00 83.50 88 TRP A C 1
ATOM 669 O O . TRP A 1 88 ? -1.605 4.571 5.311 1.00 83.50 88 TRP A O 1
ATOM 679 N N . GLY A 1 89 ? -0.761 6.446 4.414 1.00 81.50 89 GLY A N 1
ATOM 680 C CA . GLY A 1 89 ? 0.229 6.672 5.470 1.00 81.50 89 GLY A CA 1
ATOM 681 C C . GLY A 1 89 ? -0.373 6.979 6.846 1.00 81.50 89 GLY A C 1
ATOM 682 O O . GLY A 1 89 ? 0.105 6.460 7.851 1.00 81.50 89 GLY A O 1
ATOM 683 N N . ALA A 1 90 ? -1.430 7.796 6.906 1.00 78.00 90 ALA A N 1
ATOM 684 C CA . ALA A 1 90 ? -2.035 8.227 8.172 1.00 78.00 90 ALA A CA 1
ATOM 685 C C . ALA A 1 90 ? -3.538 7.919 8.287 1.00 78.00 90 ALA A C 1
ATOM 687 O O . ALA A 1 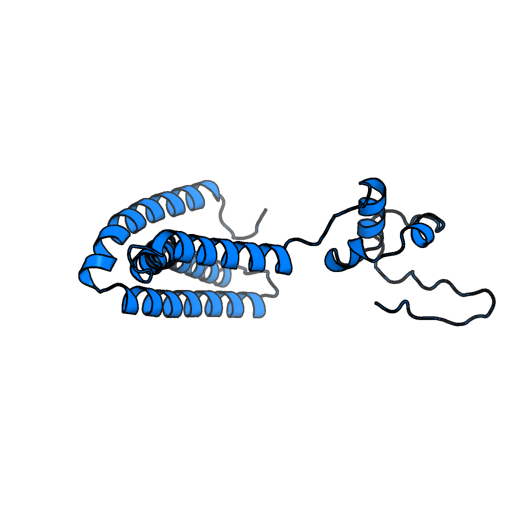90 ? -4.017 7.654 9.393 1.00 78.00 90 ALA A O 1
ATOM 688 N N . LEU A 1 91 ? -4.304 7.914 7.183 1.00 81.94 91 LEU A N 1
ATOM 689 C CA . LEU A 1 91 ? -5.765 7.800 7.288 1.00 81.94 91 LEU A CA 1
ATOM 690 C C . LEU A 1 91 ? -6.265 6.464 7.839 1.00 81.94 91 LEU A C 1
ATOM 692 O O . LEU A 1 91 ? -7.163 6.531 8.676 1.00 81.94 91 LEU A O 1
ATOM 696 N N . PRO A 1 92 ? -5.736 5.281 7.466 1.00 83.44 92 PRO A N 1
ATOM 697 C CA . PRO A 1 92 ? -6.235 4.011 7.993 1.00 83.44 92 PRO A CA 1
ATOM 698 C C . PRO A 1 92 ? -6.148 3.953 9.519 1.00 83.44 92 PRO A C 1
ATOM 700 O O . PRO A 1 92 ? -7.099 3.534 10.174 1.00 83.44 92 PRO A O 1
ATOM 703 N N . TRP A 1 93 ? -5.064 4.486 10.089 1.00 82.62 93 TRP A N 1
ATOM 704 C CA . TRP A 1 93 ? -4.878 4.595 11.536 1.00 82.62 93 TRP A CA 1
ATOM 705 C C . TRP A 1 93 ? -5.895 5.540 12.178 1.00 82.62 93 TRP A C 1
ATOM 707 O O . TRP A 1 93 ? -6.455 5.227 13.228 1.00 82.62 93 TRP A O 1
ATOM 717 N N . THR A 1 94 ? -6.196 6.673 11.534 1.00 82.62 94 THR A N 1
ATOM 718 C CA . THR A 1 94 ? -7.222 7.602 12.039 1.00 82.62 94 THR A CA 1
ATOM 719 C C . THR A 1 94 ? -8.634 7.033 11.926 1.00 82.62 94 THR A C 1
ATOM 721 O O . THR A 1 94 ? -9.403 7.119 12.878 1.00 82.62 94 THR A O 1
ATOM 724 N N . ILE A 1 95 ? -8.960 6.376 10.812 1.00 82.69 95 ILE A N 1
ATOM 725 C CA . ILE A 1 95 ? -10.268 5.764 10.567 1.00 82.69 95 ILE A CA 1
ATOM 726 C C . ILE A 1 95 ? -10.487 4.591 11.530 1.00 82.69 95 ILE A C 1
ATOM 728 O O . ILE A 1 95 ? -11.553 4.490 12.133 1.00 82.69 95 ILE A O 1
ATOM 732 N N . ALA A 1 96 ? -9.473 3.751 11.765 1.00 82.88 96 ALA A N 1
ATOM 733 C CA . ALA A 1 96 ? -9.532 2.690 12.774 1.00 82.88 96 ALA A CA 1
ATOM 734 C C . ALA A 1 96 ? -9.809 3.251 14.179 1.00 82.88 96 ALA A C 1
ATOM 736 O O . ALA A 1 96 ? -10.522 2.636 14.975 1.00 82.88 96 ALA A O 1
ATOM 737 N N . ALA A 1 97 ? -9.296 4.448 14.470 1.00 80.75 97 ALA A N 1
ATOM 738 C CA . ALA A 1 97 ? -9.548 5.132 15.726 1.00 80.75 97 ALA A CA 1
ATOM 739 C C . ALA A 1 97 ? -10.952 5.772 15.802 1.00 80.75 97 ALA A C 1
ATOM 741 O O . ALA A 1 97 ? -11.435 5.991 16.909 1.00 80.75 97 ALA A O 1
ATOM 742 N N . GLU A 1 98 ? -11.601 6.068 14.675 1.00 81.75 98 GLU A N 1
ATOM 743 C CA . GLU A 1 98 ? -12.944 6.671 14.599 1.00 81.75 98 GLU A CA 1
ATOM 744 C C . GLU A 1 98 ? -14.081 5.641 14.577 1.00 81.75 98 GLU A C 1
ATOM 746 O O . GLU A 1 98 ? -15.190 5.945 15.006 1.00 81.75 98 GLU A O 1
ATOM 751 N N . ILE A 1 99 ? -13.817 4.417 14.108 1.00 82.69 99 ILE A N 1
ATOM 752 C CA . ILE A 1 99 ? -14.819 3.337 14.042 1.00 82.69 99 ILE A CA 1
ATOM 753 C C . ILE A 1 99 ? -15.131 2.765 15.437 1.00 82.69 99 ILE A C 1
ATOM 755 O O . ILE A 1 99 ? -16.248 2.316 15.696 1.00 82.69 99 ILE A O 1
ATOM 759 N N . GLY A 1 100 ? -14.153 2.759 16.347 1.00 76.62 100 GLY A N 1
ATOM 760 C CA . GLY A 1 100 ? -14.314 2.192 17.685 1.00 76.62 100 GLY A CA 1
ATOM 761 C C . GLY A 1 100 ? -15.111 3.098 18.629 1.00 76.62 100 GLY A C 1
ATOM 762 O O . GLY A 1 100 ? -14.767 4.263 18.822 1.00 76.62 100 GLY A O 1
ATOM 763 N N . SER A 1 101 ? -16.124 2.546 19.306 1.00 75.88 101 SER A N 1
ATOM 764 C CA . SER A 1 101 ? -16.805 3.244 20.407 1.00 75.88 101 SER A CA 1
ATOM 765 C C . SER A 1 101 ? -15.817 3.579 21.538 1.00 75.88 101 SER A C 1
ATOM 767 O O . SER A 1 101 ? -14.856 2.842 21.764 1.00 75.88 101 SER A O 1
ATOM 769 N N . GLN A 1 102 ? -16.038 4.671 22.285 1.00 75.69 102 GLN A N 1
ATOM 770 C CA . GLN A 1 102 ? -15.087 5.200 23.288 1.00 75.69 102 GLN A CA 1
ATOM 771 C C . GLN A 1 102 ? -14.566 4.169 24.308 1.00 75.69 102 GLN A C 1
ATOM 773 O O . GLN A 1 102 ? -13.463 4.330 24.820 1.00 75.69 102 GLN A O 1
ATOM 778 N N . ARG A 1 103 ? -15.318 3.093 24.581 1.00 75.19 103 ARG A N 1
ATOM 779 C CA . ARG A 1 103 ? -14.914 2.013 25.501 1.00 75.19 103 ARG A CA 1
ATOM 780 C C . ARG A 1 103 ? -14.120 0.884 24.823 1.00 75.19 103 ARG A C 1
ATOM 782 O O . ARG A 1 103 ? -13.385 0.180 25.506 1.00 75.19 103 ARG A O 1
ATOM 789 N N . LEU A 1 104 ? -14.249 0.704 23.506 1.00 80.19 104 LEU A N 1
ATOM 790 C CA . LEU A 1 104 ? -13.564 -0.342 22.729 1.00 80.19 104 LEU A CA 1
ATOM 791 C C . LEU A 1 104 ? -12.476 0.183 21.784 1.00 80.19 104 LEU A C 1
ATOM 793 O O . LEU A 1 104 ? -11.751 -0.625 21.211 1.00 80.19 104 LEU A O 1
ATOM 797 N N . ARG A 1 105 ? -12.297 1.503 21.664 1.00 80.19 105 ARG A N 1
ATOM 798 C CA . ARG A 1 105 ? -11.336 2.131 20.741 1.00 80.19 105 ARG A CA 1
ATOM 799 C C . ARG A 1 105 ? -9.928 1.527 20.807 1.00 80.19 105 ARG A C 1
ATOM 801 O O . ARG A 1 105 ? -9.358 1.211 19.769 1.00 80.19 105 ARG A O 1
ATOM 808 N N . ALA A 1 106 ? -9.399 1.292 22.010 1.00 79.19 106 ALA A N 1
ATOM 809 C CA . ALA A 1 106 ? -8.083 0.670 22.186 1.00 79.19 106 ALA A CA 1
ATOM 810 C C . ALA A 1 106 ? -8.027 -0.782 21.665 1.00 79.19 106 ALA A C 1
ATOM 812 O O . ALA A 1 106 ? -7.029 -1.189 21.077 1.00 79.19 106 ALA A O 1
ATOM 813 N N . LYS A 1 107 ? -9.111 -1.555 21.828 1.00 79.94 107 LYS A N 1
ATOM 814 C CA . LYS A 1 107 ? -9.205 -2.943 21.343 1.00 79.94 107 LYS A CA 1
ATOM 815 C C . LYS A 1 107 ? -9.334 -3.000 19.816 1.00 79.94 107 LYS A C 1
ATOM 817 O O . LYS A 1 107 ? -8.720 -3.858 19.189 1.00 79.94 107 LYS A O 1
ATOM 822 N N . THR A 1 108 ? -10.080 -2.077 19.208 1.00 82.25 108 THR A N 1
ATOM 823 C CA . THR A 1 108 ? -10.202 -1.974 17.742 1.00 82.25 108 THR A CA 1
ATOM 824 C C . THR A 1 108 ? -8.875 -1.578 17.094 1.00 82.25 108 THR A C 1
ATOM 826 O O . THR A 1 108 ? -8.477 -2.174 16.100 1.00 82.25 108 THR A O 1
ATOM 829 N N . LEU A 1 109 ? -8.145 -0.628 17.687 1.00 83.00 109 LEU A N 1
ATOM 830 C CA . LEU A 1 109 ? -6.834 -0.227 17.171 1.00 83.00 109 LEU A CA 1
ATOM 831 C C . LEU A 1 109 ? -5.807 -1.362 17.286 1.00 83.00 109 LEU A C 1
ATOM 833 O O . LEU A 1 109 ? -5.055 -1.610 16.348 1.00 83.00 109 LEU A O 1
ATOM 837 N N . ALA A 1 110 ? -5.812 -2.075 18.419 1.00 82.19 110 ALA A N 1
ATOM 838 C CA . ALA A 1 110 ? -4.963 -3.243 18.610 1.00 82.19 110 ALA A CA 1
ATOM 839 C C . ALA A 1 110 ? -5.292 -4.323 17.570 1.00 82.19 110 ALA A C 1
ATOM 841 O O . ALA A 1 110 ? -4.424 -4.724 16.814 1.00 82.19 110 ALA A O 1
ATOM 842 N N . THR A 1 111 ? -6.549 -4.739 17.438 1.00 82.81 111 THR A N 1
ATOM 843 C CA . THR A 1 111 ? -6.916 -5.768 16.443 1.00 82.81 111 THR A CA 1
ATOM 844 C C . THR A 1 111 ? -6.554 -5.380 15.005 1.00 82.81 111 THR A C 1
ATOM 846 O O . THR A 1 111 ? -6.088 -6.239 14.262 1.00 82.81 111 THR A O 1
ATOM 849 N N . ALA A 1 112 ? -6.669 -4.101 14.630 1.00 81.25 112 ALA A N 1
ATOM 850 C CA . ALA A 1 112 ? -6.221 -3.613 13.325 1.00 81.25 112 ALA A CA 1
ATOM 851 C C . ALA A 1 112 ? -4.693 -3.729 13.133 1.00 81.25 112 ALA A C 1
ATOM 853 O O . ALA A 1 112 ? -4.245 -4.241 12.111 1.00 81.25 112 ALA A O 1
ATOM 854 N N . ALA A 1 113 ? -3.895 -3.310 14.122 1.00 83.31 113 ALA A N 1
ATOM 855 C CA . ALA A 1 113 ? -2.430 -3.384 14.056 1.00 83.31 113 ALA A CA 1
ATOM 856 C C . ALA A 1 113 ? -1.906 -4.831 14.063 1.00 83.31 113 ALA A C 1
ATOM 858 O O . ALA A 1 113 ? -0.980 -5.183 13.331 1.00 83.31 113 ALA A O 1
ATOM 859 N N . TRP A 1 114 ? -2.520 -5.686 14.882 1.00 84.38 114 TRP A N 1
ATOM 860 C CA . TRP A 1 114 ? -2.174 -7.102 14.954 1.00 84.38 114 TRP A CA 1
ATOM 861 C C . TRP A 1 114 ? -2.556 -7.834 13.668 1.00 84.38 114 TRP A C 1
ATOM 863 O O . TRP A 1 114 ? -1.798 -8.687 13.226 1.00 84.38 114 TRP A O 1
ATOM 873 N N . GLY A 1 115 ? -3.679 -7.481 13.034 1.00 83.00 115 GLY A N 1
ATOM 874 C CA . GLY A 1 115 ? -4.087 -8.065 11.755 1.00 83.00 115 GLY A CA 1
ATOM 875 C C . GLY A 1 115 ? -3.049 -7.859 10.649 1.00 83.00 115 GLY A C 1
ATOM 876 O O . GLY A 1 115 ? -2.667 -8.825 9.995 1.00 83.00 115 GLY A O 1
ATOM 877 N N . ASP A 1 116 ? -2.546 -6.632 10.492 1.00 80.06 116 ASP A N 1
ATOM 878 C CA . ASP A 1 116 ? -1.484 -6.315 9.524 1.00 80.06 116 ASP A CA 1
ATOM 879 C C . ASP A 1 116 ? -0.202 -7.119 9.802 1.00 80.06 116 ASP A C 1
ATOM 881 O O . ASP A 1 116 ? 0.345 -7.784 8.922 1.00 80.06 116 ASP A O 1
ATOM 885 N N . THR A 1 117 ? 0.209 -7.155 11.071 1.00 81.81 117 THR A N 1
ATOM 886 C CA . THR A 1 117 ? 1.430 -7.852 11.497 1.00 81.81 117 THR A CA 1
ATOM 887 C C . THR A 1 117 ? 1.323 -9.368 11.322 1.00 81.81 117 THR A C 1
ATOM 889 O O . THR A 1 117 ? 2.258 -9.996 10.841 1.00 81.81 117 THR A O 1
ATOM 892 N N . ILE A 1 118 ? 0.190 -9.978 11.679 1.00 84.12 118 ILE A N 1
ATOM 893 C CA . ILE A 1 118 ? -0.018 -11.429 11.554 1.00 84.12 118 ILE A CA 1
ATOM 894 C C . ILE A 1 118 ? 0.007 -11.845 10.084 1.00 84.12 118 ILE A C 1
ATOM 896 O O . ILE A 1 118 ? 0.659 -12.829 9.742 1.00 84.12 118 ILE A O 1
ATOM 900 N N . VAL A 1 119 ? -0.661 -11.091 9.207 1.00 82.88 119 VAL A N 1
ATOM 901 C CA . VAL A 1 119 ? -0.637 -11.359 7.762 1.00 82.88 119 VAL A CA 1
ATOM 902 C C . VAL A 1 119 ? 0.786 -11.249 7.221 1.00 82.88 119 VAL A C 1
ATOM 904 O O . VAL A 1 119 ? 1.222 -12.123 6.471 1.00 82.88 119 VAL A O 1
ATOM 907 N N . PHE A 1 120 ? 1.534 -10.226 7.639 1.00 79.19 120 PHE A N 1
ATOM 908 C CA . PHE A 1 120 ? 2.933 -10.076 7.254 1.00 79.19 120 PHE A CA 1
ATOM 909 C C . PHE A 1 120 ? 3.795 -11.248 7.743 1.00 79.19 120 PHE A C 1
ATOM 911 O O . PHE A 1 120 ? 4.520 -11.841 6.947 1.00 79.19 120 PHE A O 1
A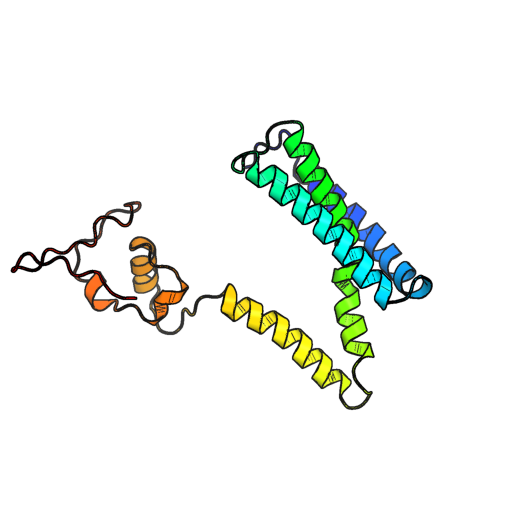TOM 918 N N . CYS A 1 121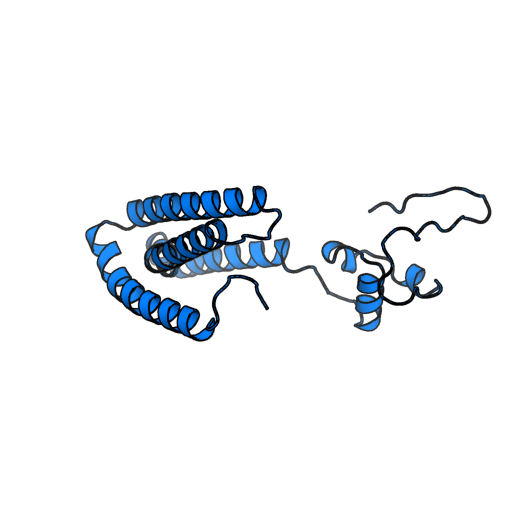 ? 3.681 -11.636 9.014 1.00 80.12 121 CYS A N 1
ATOM 919 C CA . CYS A 1 121 ? 4.442 -12.747 9.577 1.00 80.12 121 CYS A CA 1
ATOM 920 C C . CYS A 1 121 ? 4.127 -14.072 8.869 1.00 80.12 121 CYS A C 1
ATOM 922 O O . CYS A 1 121 ? 5.042 -14.758 8.443 1.00 80.12 121 CYS A O 1
ATOM 924 N N . VAL A 1 122 ? 2.854 -14.405 8.645 1.00 78.88 122 VAL A N 1
ATOM 925 C CA . VAL A 1 122 ? 2.461 -15.681 8.012 1.00 78.88 122 VAL A CA 1
ATOM 926 C C . VAL A 1 122 ? 2.873 -15.768 6.531 1.00 78.88 122 VAL A C 1
ATOM 928 O O . VAL A 1 122 ? 3.135 -16.860 6.010 1.00 78.88 122 VAL A O 1
ATOM 931 N N . LEU A 1 123 ? 2.903 -14.637 5.818 1.00 78.69 123 LEU A N 1
ATOM 932 C CA . LEU A 1 123 ? 3.235 -14.607 4.390 1.00 78.69 123 LEU A CA 1
ATOM 933 C C . LEU A 1 123 ? 4.732 -14.436 4.116 1.00 78.69 123 LEU A C 1
ATOM 935 O O . LEU A 1 123 ? 5.233 -15.048 3.172 1.00 78.69 123 LEU A O 1
ATOM 939 N N . PHE A 1 124 ? 5.432 -13.619 4.907 1.00 73.62 124 PHE A N 1
ATOM 940 C CA . PHE A 1 124 ? 6.809 -13.200 4.623 1.00 73.62 124 PHE A CA 1
ATOM 941 C C . PHE A 1 124 ? 7.846 -13.703 5.625 1.00 73.62 124 PHE A C 1
ATOM 943 O O . PHE A 1 124 ? 9.022 -13.748 5.269 1.00 73.62 124 PHE A O 1
ATOM 950 N N . VAL A 1 125 ? 7.450 -14.082 6.844 1.00 75.00 125 VAL A N 1
ATOM 951 C CA . VAL A 1 125 ? 8.377 -14.599 7.858 1.00 75.00 125 VAL A CA 1
ATOM 952 C C . VAL A 1 125 ? 8.239 -16.122 7.917 1.00 75.00 125 VAL A C 1
ATOM 954 O O . VAL A 1 125 ? 7.298 -16.631 8.522 1.00 75.00 125 VAL A O 1
ATOM 957 N N . PRO A 1 126 ? 9.137 -16.879 7.269 1.00 65.25 126 PRO A N 1
ATOM 958 C CA . PRO A 1 126 ? 9.184 -18.322 7.462 1.00 65.25 126 PRO A CA 1
ATOM 959 C C . PRO A 1 126 ? 9.543 -18.652 8.920 1.00 65.25 126 PRO A C 1
ATOM 961 O O . PRO A 1 126 ? 10.345 -17.955 9.543 1.00 65.25 126 PRO A O 1
ATOM 964 N N . GLU A 1 127 ? 8.937 -19.702 9.474 1.00 66.62 127 GLU A N 1
ATOM 965 C CA . GLU A 1 127 ? 9.231 -20.179 10.828 1.00 66.62 127 GLU A CA 1
ATOM 966 C C . GLU A 1 127 ? 10.668 -20.731 10.893 1.00 66.62 127 GLU A C 1
ATOM 968 O O . GLU A 1 127 ? 10.999 -21.710 10.227 1.00 66.62 127 GLU A O 1
ATOM 973 N N . PHE A 1 128 ? 11.528 -20.100 11.700 1.00 59.59 128 PHE A N 1
ATOM 974 C CA . PHE A 1 128 ? 12.910 -20.542 11.961 1.00 59.59 128 PHE A CA 1
ATOM 975 C C . PHE A 1 128 ? 13.055 -21.298 13.295 1.00 59.59 128 PHE A C 1
ATOM 977 O O . PHE A 1 128 ? 14.169 -21.529 13.767 1.00 59.59 128 PHE A O 1
ATOM 984 N N . GLU A 1 129 ? 11.947 -21.619 13.965 1.00 59.12 129 GLU A N 1
ATOM 985 C CA . GLU A 1 129 ? 11.980 -22.108 15.342 1.00 59.12 129 GLU A CA 1
ATOM 986 C C . GLU A 1 129 ? 12.589 -23.520 15.422 1.00 59.12 129 GLU A C 1
ATOM 988 O O . GLU A 1 129 ? 12.127 -24.455 14.773 1.00 59.12 129 GLU A O 1
ATOM 993 N N . GLY A 1 130 ? 13.653 -23.670 16.223 1.00 62.81 130 GLY A N 1
ATOM 994 C CA . GLY A 1 130 ? 14.235 -24.971 16.576 1.00 62.81 130 GLY A CA 1
ATOM 995 C C . GLY A 1 130 ? 15.389 -25.494 15.707 1.00 62.81 130 GLY A C 1
ATOM 996 O O . GLY A 1 130 ? 15.785 -26.640 15.905 1.00 62.81 130 GLY A O 1
ATOM 997 N N . ARG A 1 131 ? 15.954 -24.698 14.785 1.00 65.38 131 ARG A N 1
ATOM 998 C CA . ARG A 1 131 ? 17.111 -25.090 13.945 1.00 65.38 131 ARG A CA 1
ATOM 999 C C . ARG A 1 131 ? 18.394 -24.366 14.353 1.00 65.38 131 ARG A C 1
ATOM 1001 O O . ARG A 1 131 ? 18.362 -23.185 14.700 1.00 65.38 131 ARG A O 1
ATOM 1008 N N . THR A 1 132 ? 19.531 -25.057 14.297 1.00 78.19 132 THR A N 1
ATOM 1009 C CA . THR A 1 132 ? 20.847 -24.412 14.470 1.00 78.19 132 THR A CA 1
ATOM 1010 C C . THR A 1 132 ? 21.266 -23.677 13.189 1.00 78.19 132 THR A C 1
ATOM 1012 O O . THR A 1 132 ? 20.777 -23.992 12.106 1.00 78.19 132 THR A O 1
ATOM 1015 N N . LEU A 1 133 ? 22.163 -22.684 13.285 1.00 74.44 133 LEU A N 1
ATOM 1016 C CA . LEU A 1 133 ? 22.616 -21.919 12.106 1.00 74.44 133 LEU A CA 1
ATOM 1017 C C . LEU A 1 133 ? 23.235 -22.823 11.028 1.00 74.44 133 LEU A C 1
ATOM 1019 O O . LEU A 1 133 ? 22.983 -22.621 9.848 1.00 74.44 133 LEU A O 1
ATOM 1023 N N . GLU A 1 134 ? 23.968 -23.859 11.438 1.00 73.75 134 GLU A N 1
ATOM 1024 C CA . GLU A 1 134 ? 24.574 -24.832 10.521 1.00 73.75 134 GLU A CA 1
ATOM 1025 C C . GLU A 1 134 ? 23.514 -25.626 9.745 1.00 73.75 134 GLU A C 1
ATOM 1027 O O . GLU A 1 134 ? 23.647 -25.851 8.548 1.00 73.75 134 GLU A O 1
ATOM 1032 N N . GLU A 1 135 ? 22.423 -26.019 10.406 1.00 72.81 135 GLU A N 1
ATOM 1033 C CA . GLU A 1 135 ? 21.296 -26.687 9.748 1.00 72.81 135 GLU A CA 1
ATOM 1034 C C . GLU A 1 135 ? 20.568 -25.757 8.777 1.00 72.81 135 GLU A C 1
ATOM 1036 O O . GLU A 1 135 ? 20.073 -26.210 7.748 1.00 72.81 135 GLU A O 1
ATOM 1041 N N . LEU A 1 136 ? 20.508 -24.460 9.082 1.00 74.00 136 LEU A N 1
ATOM 1042 C CA . LEU A 1 136 ? 19.887 -23.472 8.209 1.00 74.00 136 LEU A CA 1
ATOM 1043 C C . LEU A 1 136 ? 20.712 -23.241 6.937 1.00 74.00 136 LEU A C 1
ATOM 1045 O O . LEU A 1 136 ? 20.138 -23.183 5.849 1.00 74.00 136 LEU A O 1
ATOM 1049 N N . ASP A 1 137 ? 22.038 -23.177 7.067 1.00 77.50 137 ASP A N 1
ATOM 1050 C CA . ASP A 1 137 ? 22.952 -23.075 5.926 1.00 77.50 137 ASP A CA 1
ATOM 1051 C C . ASP A 1 137 ? 22.849 -24.318 5.030 1.00 77.50 137 ASP A C 1
ATOM 1053 O O . ASP A 1 137 ? 22.751 -24.196 3.812 1.00 77.50 137 ASP A O 1
ATOM 1057 N N . LEU A 1 138 ? 22.733 -25.511 5.626 1.00 74.00 138 LEU A N 1
ATOM 1058 C CA . LEU A 1 138 ? 22.488 -26.760 4.897 1.00 74.00 138 LEU A CA 1
ATOM 1059 C C . LEU A 1 138 ? 21.170 -26.740 4.104 1.00 74.00 138 LEU A C 1
ATOM 1061 O O . LEU A 1 138 ? 21.124 -27.161 2.948 1.00 74.00 138 LEU A O 1
ATOM 1065 N N . LEU A 1 139 ? 20.086 -26.245 4.706 1.00 75.00 139 LEU A N 1
ATOM 1066 C CA . LEU A 1 139 ? 18.777 -26.140 4.051 1.00 75.00 139 LEU A CA 1
ATOM 1067 C C . LEU A 1 139 ? 18.766 -25.084 2.935 1.00 75.00 139 LEU A C 1
ATOM 1069 O O . LEU A 1 139 ? 18.071 -25.254 1.926 1.00 75.00 139 LEU A O 1
ATOM 1073 N N . TYR A 1 140 ? 19.545 -24.015 3.105 1.00 74.88 140 TYR A N 1
ATOM 1074 C CA . TYR A 1 140 ? 19.739 -22.979 2.099 1.00 74.88 140 TYR A CA 1
ATOM 1075 C C . TYR A 1 140 ? 20.568 -23.490 0.913 1.00 74.88 140 TYR A C 1
ATOM 1077 O O . TYR A 1 140 ? 20.158 -23.310 -0.235 1.00 74.88 140 TYR A O 1
ATOM 1085 N N . ASP A 1 141 ? 21.665 -24.204 1.181 1.00 76.88 141 ASP A N 1
ATOM 1086 C CA . ASP A 1 141 ? 22.501 -24.848 0.161 1.00 76.88 141 ASP A CA 1
ATOM 1087 C C . ASP A 1 141 ? 21.738 -25.945 -0.601 1.00 76.88 141 ASP A C 1
ATOM 1089 O O . ASP A 1 141 ? 21.950 -26.137 -1.799 1.00 76.88 141 ASP A O 1
ATOM 1093 N N . ALA A 1 142 ? 20.781 -26.613 0.054 1.00 70.62 142 ALA A N 1
ATOM 1094 C CA . ALA A 1 142 ? 19.854 -27.551 -0.581 1.00 70.62 142 ALA A CA 1
ATOM 1095 C C . ALA A 1 142 ? 18.744 -26.877 -1.413 1.00 70.62 142 ALA A C 1
ATOM 1097 O O . ALA A 1 142 ? 18.004 -27.565 -2.120 1.00 70.62 142 ALA A O 1
ATOM 1098 N N . GLY A 1 143 ? 18.603 -25.549 -1.348 1.00 72.31 143 GLY A N 1
ATOM 1099 C CA . GLY A 1 143 ? 17.611 -24.792 -2.116 1.00 72.31 143 GLY A CA 1
ATOM 1100 C C . GLY A 1 143 ? 16.160 -25.040 -1.694 1.00 72.31 143 GLY A C 1
ATOM 1101 O O . GLY A 1 143 ? 15.246 -24.883 -2.509 1.00 72.31 143 GLY A O 1
ATOM 1102 N N . ILE A 1 144 ? 15.926 -25.446 -0.444 1.00 71.75 144 ILE A N 1
ATOM 1103 C CA . ILE A 1 144 ? 14.579 -25.723 0.065 1.00 71.75 144 ILE A CA 1
ATOM 1104 C C . ILE A 1 144 ? 13.855 -24.380 0.314 1.00 71.75 144 ILE A C 1
ATOM 1106 O O . ILE A 1 144 ? 14.472 -23.417 0.775 1.00 71.75 144 ILE A O 1
ATOM 1110 N N . PRO A 1 145 ? 12.550 -24.245 0.008 1.00 68.00 145 PRO A N 1
ATOM 1111 C CA . PRO A 1 145 ? 11.805 -23.031 0.326 1.00 68.00 145 PRO A CA 1
ATOM 1112 C C . PRO A 1 145 ? 11.766 -22.814 1.838 1.00 68.00 145 PRO A C 1
ATOM 1114 O O . PRO A 1 145 ? 11.396 -23.721 2.581 1.00 68.00 145 PRO A O 1
ATOM 1117 N N . ALA A 1 146 ? 12.052 -21.593 2.290 1.00 68.00 146 ALA A N 1
ATOM 1118 C CA . ALA A 1 146 ? 12.173 -21.280 3.715 1.00 68.00 146 ALA A CA 1
ATOM 1119 C C . ALA A 1 146 ? 10.926 -21.627 4.556 1.00 68.00 146 ALA A C 1
ATOM 1121 O O . ALA A 1 146 ? 11.031 -21.875 5.751 1.00 68.00 146 ALA A O 1
ATOM 1122 N N . ARG A 1 147 ? 9.743 -21.723 3.935 1.00 70.38 147 ARG A N 1
ATOM 1123 C CA . ARG A 1 147 ? 8.494 -22.138 4.602 1.00 70.38 147 ARG A CA 1
ATOM 1124 C C . ARG A 1 147 ? 8.510 -23.597 5.078 1.00 70.38 147 ARG A C 1
ATOM 1126 O O . ARG A 1 147 ? 7.761 -23.930 5.984 1.00 70.38 147 ARG A O 1
ATOM 1133 N N . ASN A 1 148 ? 9.364 -24.437 4.493 1.00 71.25 148 ASN A N 1
ATOM 1134 C CA . ASN A 1 148 ? 9.462 -25.864 4.805 1.00 71.25 148 ASN A CA 1
ATOM 1135 C C . ASN A 1 148 ? 10.660 -26.183 5.721 1.00 71.25 148 ASN A C 1
ATOM 1137 O O . ASN A 1 148 ? 10.899 -27.348 6.034 1.00 71.25 148 ASN A O 1
ATOM 1141 N N . PHE A 1 149 ?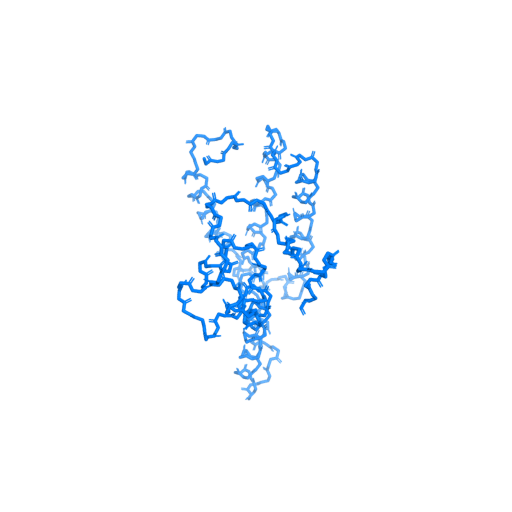 11.419 -25.172 6.165 1.00 71.25 149 PHE A N 1
ATOM 1142 C CA . PHE A 1 149 ? 12.610 -25.365 7.005 1.00 71.25 149 PHE A CA 1
ATOM 1143 C C . PHE A 1 149 ? 12.296 -25.988 8.371 1.00 71.25 149 PHE A C 1
ATOM 1145 O O . PHE A 1 149 ? 13.099 -26.759 8.902 1.00 71.25 149 PHE A O 1
ATOM 1152 N N . ALA A 1 150 ? 11.111 -25.711 8.918 1.00 67.00 150 ALA A N 1
ATOM 1153 C CA . ALA A 1 150 ? 10.663 -26.311 10.168 1.00 67.00 150 ALA A CA 1
ATOM 1154 C C . ALA A 1 150 ? 10.448 -27.832 10.029 1.00 67.00 150 ALA A C 1
ATOM 1156 O O . ALA A 1 150 ? 10.904 -28.599 10.873 1.00 67.00 150 ALA A O 1
ATOM 1157 N N . THR A 1 151 ? 9.834 -28.291 8.936 1.00 67.44 151 THR A N 1
ATOM 1158 C CA . THR A 1 151 ? 9.411 -29.695 8.758 1.00 67.44 151 THR A CA 1
ATOM 1159 C C . THR A 1 151 ? 10.502 -30.605 8.182 1.00 67.44 151 THR A C 1
ATOM 1161 O O . THR A 1 151 ? 10.415 -31.823 8.317 1.00 67.44 151 THR A O 1
ATOM 1164 N N . TYR A 1 152 ? 11.548 -30.048 7.565 1.00 68.19 152 TYR A N 1
ATOM 1165 C CA . TYR A 1 152 ? 12.545 -30.848 6.851 1.00 68.19 152 TYR A CA 1
ATOM 1166 C C . TYR A 1 152 ? 13.457 -31.670 7.781 1.00 68.19 152 TYR A C 1
ATOM 1168 O O . TYR A 1 152 ? 13.992 -31.169 8.772 1.00 68.19 152 TYR A O 1
ATOM 1176 N N . ASP A 1 153 ? 13.678 -32.942 7.451 1.00 68.94 153 ASP A N 1
ATOM 1177 C CA . ASP A 1 153 ? 14.536 -33.833 8.238 1.00 68.94 153 ASP A CA 1
ATOM 1178 C C . ASP A 1 153 ? 16.020 -33.633 7.882 1.00 68.94 153 ASP A C 1
ATOM 1180 O O . ASP A 1 153 ? 16.549 -34.165 6.903 1.00 68.94 153 ASP A O 1
ATOM 1184 N N . ILE A 1 154 ? 16.696 -32.843 8.712 1.00 65.38 154 ILE A N 1
ATOM 1185 C CA . ILE A 1 154 ? 18.122 -32.492 8.633 1.00 65.38 154 ILE A CA 1
ATOM 1186 C C . ILE A 1 154 ? 19.071 -33.700 8.701 1.00 65.38 154 ILE A C 1
ATOM 1188 O O . ILE A 1 154 ? 20.191 -33.637 8.190 1.00 65.38 154 ILE A O 1
ATOM 1192 N N . THR A 1 155 ? 18.635 -34.818 9.294 1.00 66.31 155 THR A N 1
ATOM 1193 C CA . THR A 1 155 ? 19.470 -36.013 9.500 1.00 66.31 155 THR A CA 1
ATOM 1194 C C . THR A 1 155 ? 19.914 -36.618 8.173 1.00 66.31 155 THR A C 1
ATOM 1196 O O . THR A 1 155 ? 21.044 -37.085 8.049 1.00 66.31 155 THR A O 1
ATOM 1199 N N . LYS A 1 156 ? 19.037 -36.547 7.165 1.00 61.66 156 LYS A N 1
ATOM 1200 C CA . LYS A 1 156 ? 19.274 -37.066 5.813 1.00 61.66 156 LYS A CA 1
ATOM 1201 C C . LYS A 1 156 ? 20.230 -36.191 5.003 1.00 61.66 156 LYS A C 1
ATOM 1203 O O . LYS A 1 156 ? 20.911 -36.689 4.114 1.00 61.66 156 LYS A O 1
ATOM 1208 N N . LEU A 1 157 ? 20.291 -34.895 5.310 1.00 60.03 157 LEU A N 1
ATOM 1209 C CA . LEU A 1 157 ? 21.137 -33.947 4.586 1.00 60.03 157 LEU A CA 1
ATOM 1210 C C . LEU A 1 157 ? 22.584 -33.957 5.104 1.00 60.03 157 LEU A C 1
ATOM 1212 O O . LEU A 1 157 ? 23.522 -33.798 4.332 1.00 60.03 157 LEU A O 1
ATOM 1216 N N . LYS A 1 158 ? 22.772 -34.220 6.403 1.00 61.00 158 LYS A N 1
ATOM 1217 C CA . LYS A 1 158 ? 24.088 -34.289 7.062 1.00 61.00 158 LYS A CA 1
ATOM 1218 C C . LYS A 1 158 ? 24.946 -35.488 6.622 1.00 61.00 158 LYS A C 1
ATOM 1220 O O . LYS A 1 158 ? 26.160 -35.464 6.804 1.00 61.00 158 LYS A O 1
ATOM 1225 N N . SER A 1 159 ? 24.330 -36.538 6.075 1.00 56.84 159 SER A N 1
ATOM 1226 C CA . SER A 1 159 ? 25.003 -37.761 5.610 1.00 56.84 159 SER A CA 1
ATOM 1227 C C . SER A 1 159 ? 25.407 -37.742 4.133 1.00 56.84 159 SER A C 1
ATOM 1229 O O . SER A 1 159 ? 26.161 -38.617 3.710 1.00 56.84 159 SER A O 1
ATOM 1231 N N . ALA A 1 160 ? 24.917 -36.779 3.347 1.00 56.50 160 ALA A N 1
ATOM 1232 C CA . ALA A 1 160 ? 25.234 -36.667 1.928 1.00 56.50 160 ALA A CA 1
ATOM 1233 C C . ALA A 1 160 ? 26.551 -35.889 1.714 1.00 56.50 160 ALA A C 1
ATOM 1235 O O . ALA A 1 160 ? 26.836 -34.944 2.455 1.00 56.50 160 ALA A O 1
ATOM 1236 N N . PRO A 1 161 ? 27.374 -36.245 0.709 1.00 54.44 161 PRO A N 1
ATOM 1237 C CA . PRO A 1 161 ? 28.541 -35.447 0.352 1.00 54.44 161 PRO A CA 1
ATOM 1238 C C . PRO A 1 161 ? 28.086 -34.060 -0.124 1.00 54.44 161 PRO A C 1
ATOM 1240 O O . PRO A 1 161 ? 27.407 -33.929 -1.140 1.00 54.44 161 PRO A O 1
ATOM 1243 N N . MET A 1 162 ? 28.457 -33.031 0.640 1.00 54.38 162 MET A N 1
ATOM 1244 C CA . MET A 1 162 ? 28.080 -31.635 0.411 1.00 54.38 162 MET A CA 1
ATOM 1245 C C . MET A 1 162 ? 28.451 -31.169 -1.009 1.00 54.38 162 MET A C 1
ATOM 1247 O O . MET A 1 162 ? 29.641 -31.148 -1.344 1.00 54.38 162 MET A O 1
ATOM 1251 N N . PRO A 1 163 ? 27.485 -30.765 -1.853 1.00 53.31 163 PRO A N 1
ATOM 1252 C CA . PRO A 1 163 ? 27.800 -30.123 -3.119 1.00 53.31 163 PRO A CA 1
ATOM 1253 C C . PRO A 1 163 ? 28.360 -28.720 -2.858 1.00 53.31 163 PRO A C 1
ATOM 1255 O O . PRO A 1 163 ? 27.811 -27.942 -2.082 1.00 53.31 163 PRO A O 1
ATOM 1258 N N . ALA A 1 164 ? 29.472 -28.391 -3.517 1.00 50.09 164 ALA A N 1
ATOM 1259 C CA . ALA A 1 164 ? 30.056 -27.059 -3.453 1.00 50.09 164 ALA A CA 1
ATOM 1260 C C . ALA A 1 164 ? 29.042 -26.012 -3.946 1.00 50.09 164 ALA A C 1
ATOM 1262 O O . ALA A 1 164 ? 28.473 -26.153 -5.030 1.00 50.09 164 ALA A O 1
ATOM 1263 N N . SER A 1 165 ? 28.842 -24.991 -3.109 1.00 42.47 165 SER A N 1
ATOM 1264 C CA . SER A 1 165 ? 28.070 -23.762 -3.318 1.00 42.47 165 SER A CA 1
ATOM 1265 C C . SER A 1 165 ? 27.687 -23.471 -4.781 1.00 42.47 165 SER A C 1
ATOM 1267 O O . SER A 1 165 ? 28.548 -23.244 -5.634 1.00 42.47 165 SER A O 1
ATOM 1269 N N . GLY A 1 166 ? 26.376 -23.436 -5.056 1.00 43.78 166 GLY A N 1
ATOM 1270 C CA . GLY A 1 166 ? 25.805 -22.912 -6.308 1.00 43.78 166 GLY A CA 1
ATOM 1271 C C . GLY A 1 166 ? 25.190 -23.930 -7.283 1.00 43.78 166 GLY A C 1
ATOM 1272 O O . GLY A 1 166 ? 24.839 -23.559 -8.406 1.00 43.78 166 GLY A O 1
ATOM 1273 N N . GLY A 1 167 ? 25.037 -25.198 -6.896 1.00 36.53 167 GLY A N 1
ATOM 1274 C CA . GLY A 1 167 ? 24.456 -26.247 -7.743 1.00 36.53 167 GLY A CA 1
ATOM 1275 C C . GLY A 1 167 ? 22.922 -26.246 -7.767 1.00 36.53 167 GLY A C 1
ATOM 1276 O O . GLY A 1 167 ? 22.276 -26.368 -6.735 1.00 36.53 167 GLY A O 1
ATOM 1277 N N . LYS A 1 168 ? 22.329 -26.141 -8.962 1.00 36.00 168 LYS A N 1
ATOM 1278 C CA . LYS A 1 168 ? 20.878 -26.255 -9.211 1.00 36.00 168 LYS A CA 1
ATOM 1279 C C . LYS A 1 168 ? 20.281 -27.527 -8.587 1.00 36.00 168 LYS A C 1
ATOM 1281 O O . LYS A 1 168 ? 20.923 -28.573 -8.611 1.00 36.00 168 LYS A O 1
ATOM 1286 N N . ALA A 1 169 ? 19.013 -27.428 -8.175 1.00 41.84 169 ALA A N 1
ATOM 1287 C CA . ALA A 1 169 ? 18.126 -28.432 -7.561 1.00 41.84 169 ALA A CA 1
ATOM 1288 C C . ALA A 1 169 ? 17.860 -29.725 -8.381 1.00 41.84 169 ALA A C 1
ATOM 1290 O O . ALA A 1 169 ? 16.731 -30.201 -8.466 1.00 41.84 169 ALA A O 1
ATOM 1291 N N . GLY A 1 170 ? 18.877 -30.284 -9.035 1.00 38.16 170 GLY A N 1
ATOM 1292 C CA . GLY A 1 170 ? 18.764 -31.432 -9.934 1.00 38.16 170 GLY A CA 1
ATOM 1293 C C . GLY A 1 170 ? 19.464 -32.707 -9.464 1.00 38.16 170 GLY A C 1
ATOM 1294 O O . GLY A 1 170 ? 19.324 -33.719 -10.142 1.00 38.16 170 GLY A O 1
ATOM 1295 N N . SER A 1 171 ? 20.209 -32.695 -8.354 1.00 36.19 171 SER A N 1
ATOM 1296 C CA . SER A 1 171 ? 21.002 -33.860 -7.920 1.00 36.19 171 SER A CA 1
ATOM 1297 C C . SER A 1 171 ? 20.438 -34.621 -6.716 1.00 36.19 171 SER A C 1
ATOM 1299 O O . SER A 1 171 ? 21.098 -35.530 -6.233 1.00 36.19 171 SER A O 1
ATOM 1301 N N . LEU A 1 172 ? 19.215 -34.324 -6.263 1.00 44.69 172 LEU A N 1
ATOM 1302 C CA . LEU A 1 172 ? 18.516 -35.118 -5.236 1.00 44.69 172 LEU A CA 1
ATOM 1303 C C . LEU A 1 172 ? 17.759 -36.308 -5.857 1.00 44.69 172 LEU A C 1
ATOM 1305 O O . LEU A 1 172 ? 16.581 -36.532 -5.592 1.00 44.69 172 LEU A O 1
ATOM 1309 N N . PHE A 1 173 ? 18.451 -37.051 -6.717 1.00 39.31 173 PHE A N 1
ATOM 1310 C CA . PHE A 1 173 ? 18.108 -38.432 -7.029 1.00 39.31 173 PHE A CA 1
ATOM 1311 C C . PHE A 1 173 ? 19.150 -39.286 -6.311 1.00 39.31 173 PHE A C 1
ATOM 1313 O O . PHE A 1 173 ? 20.257 -39.445 -6.817 1.00 39.31 173 PHE A O 1
ATOM 1320 N N . GLU A 1 174 ? 18.821 -39.794 -5.126 1.00 42.09 174 GLU A N 1
ATOM 1321 C CA . GLU A 1 174 ? 19.539 -40.955 -4.607 1.00 42.09 174 GLU A CA 1
ATOM 1322 C C . GLU A 1 174 ? 18.898 -42.174 -5.280 1.00 42.09 174 GLU A C 1
ATOM 1324 O O . GLU A 1 174 ? 17.699 -42.421 -5.131 1.00 42.09 174 GLU A O 1
ATOM 1329 N N . ASP A 1 175 ? 19.671 -42.886 -6.098 1.00 32.31 175 ASP A N 1
ATOM 1330 C CA . ASP A 1 175 ? 19.291 -44.224 -6.527 1.00 32.31 175 ASP A CA 1
ATOM 1331 C C . ASP A 1 175 ? 19.382 -45.124 -5.288 1.00 32.31 175 ASP A C 1
ATOM 1333 O O . ASP A 1 175 ? 20.476 -45.450 -4.824 1.00 32.31 175 ASP A O 1
ATOM 1337 N N . ASP A 1 176 ? 18.234 -45.539 -4.748 1.00 37.12 176 ASP A N 1
ATOM 1338 C CA . ASP A 1 176 ? 18.194 -46.664 -3.815 1.00 37.12 176 ASP A CA 1
ATOM 1339 C C . ASP A 1 176 ? 18.949 -47.845 -4.442 1.00 37.12 176 ASP A C 1
ATOM 1341 O O . ASP A 1 176 ? 18.887 -48.057 -5.657 1.00 37.12 176 ASP A O 1
ATOM 1345 N N . ALA A 1 177 ? 19.571 -48.703 -3.629 1.00 45.66 177 ALA A N 1
ATOM 1346 C CA . ALA A 1 177 ? 20.227 -49.945 -4.073 1.00 45.66 177 ALA A CA 1
ATOM 1347 C C . ALA A 1 177 ? 19.297 -50.930 -4.838 1.00 45.66 177 ALA A C 1
ATOM 1349 O O . ALA A 1 177 ? 19.708 -52.031 -5.198 1.00 45.66 177 ALA A O 1
ATOM 1350 N N . ASN A 1 178 ? 18.046 -50.531 -5.092 1.00 37.81 178 ASN A N 1
ATOM 1351 C CA . ASN A 1 178 ? 17.015 -51.215 -5.858 1.00 37.81 178 ASN A CA 1
ATOM 1352 C C . ASN A 1 178 ? 16.465 -50.386 -7.055 1.00 37.81 178 ASN A C 1
ATOM 1354 O O . ASN A 1 178 ? 15.421 -50.724 -7.608 1.00 37.81 178 ASN A O 1
ATOM 1358 N N . GLY A 1 179 ? 17.134 -49.298 -7.463 1.00 34.41 179 GLY A N 1
ATOM 1359 C CA . GLY A 1 179 ? 16.885 -48.579 -8.724 1.00 34.41 179 GLY A CA 1
ATOM 1360 C C . GLY A 1 179 ? 15.533 -47.865 -8.843 1.00 34.41 179 GLY A C 1
ATOM 1361 O O . GLY A 1 179 ? 15.032 -47.681 -9.956 1.00 34.41 179 GLY A O 1
ATOM 1362 N N . LYS A 1 180 ? 14.909 -47.479 -7.726 1.00 34.00 180 LYS A N 1
ATOM 1363 C CA . LYS A 1 180 ? 13.580 -46.857 -7.720 1.00 34.00 180 LYS A CA 1
ATOM 1364 C C . LYS A 1 180 ? 13.691 -45.376 -7.352 1.00 34.00 180 LYS A C 1
ATOM 1366 O O . LYS A 1 180 ? 14.077 -45.031 -6.246 1.00 34.00 180 LYS A O 1
ATOM 1371 N N . LYS A 1 181 ? 13.348 -44.497 -8.299 1.00 37.97 181 LYS A N 1
ATOM 1372 C CA . LYS A 1 181 ? 13.333 -43.039 -8.101 1.00 37.97 181 LYS A CA 1
ATOM 1373 C C . LYS A 1 181 ? 12.089 -42.637 -7.315 1.00 37.97 181 LYS A C 1
ATOM 1375 O O . LYS A 1 181 ? 11.026 -42.467 -7.913 1.00 37.97 181 LYS A O 1
ATOM 1380 N N . GLU A 1 182 ? 12.203 -42.494 -6.000 1.00 45.16 182 GLU A N 1
ATOM 1381 C CA . GLU A 1 182 ? 11.101 -41.994 -5.176 1.00 45.16 182 GLU A CA 1
ATOM 1382 C C . GLU A 1 182 ? 11.226 -40.479 -4.967 1.00 45.16 182 GLU A C 1
ATOM 1384 O O . GLU A 1 182 ? 12.235 -39.945 -4.509 1.00 45.16 182 GLU A O 1
ATOM 1389 N N . ARG A 1 183 ? 10.184 -39.766 -5.403 1.00 40.47 183 ARG A N 1
ATOM 1390 C CA . ARG A 1 183 ? 10.047 -38.315 -5.285 1.00 40.47 183 ARG A CA 1
ATOM 1391 C C . ARG A 1 183 ? 9.746 -38.000 -3.823 1.00 40.47 183 ARG A C 1
ATOM 1393 O O . ARG A 1 183 ? 8.720 -38.439 -3.320 1.00 40.47 183 ARG A O 1
ATOM 1400 N N . LEU A 1 184 ? 10.624 -37.239 -3.173 1.00 44.34 184 LEU A N 1
ATOM 1401 C CA . LEU A 1 184 ? 10.406 -36.734 -1.818 1.00 44.34 184 LEU A CA 1
ATOM 1402 C C . LEU A 1 184 ? 9.102 -35.916 -1.805 1.00 44.34 184 LEU A C 1
ATOM 1404 O O . LEU A 1 184 ? 9.013 -34.874 -2.460 1.00 44.34 184 LEU A O 1
ATOM 1408 N N . GLU A 1 185 ? 8.065 -36.443 -1.153 1.00 35.62 185 GLU A N 1
ATOM 1409 C CA . GLU A 1 185 ? 6.809 -35.723 -0.943 1.00 35.62 185 GLU A CA 1
ATOM 1410 C C . GLU A 1 185 ? 6.984 -34.643 0.135 1.00 35.62 185 GLU A C 1
ATOM 1412 O O . GLU A 1 185 ? 7.860 -34.742 0.996 1.00 35.62 185 GLU A O 1
ATOM 1417 N N . ALA A 1 186 ? 6.195 -33.579 -0.035 1.00 35.00 186 ALA A N 1
ATOM 1418 C CA . ALA A 1 186 ? 6.316 -32.249 0.561 1.00 35.00 186 ALA A CA 1
ATOM 1419 C C . ALA A 1 186 ? 6.104 -32.175 2.079 1.00 35.00 186 ALA A C 1
ATOM 1421 O O . ALA A 1 186 ? 5.355 -33.017 2.621 1.00 35.00 186 ALA A O 1
#

Sequence (186 aa):
MLNLGFTNTYQLLVALYAGKWFITLFGFYLPDRIGRRPMVIVGAVCMGACMYTMAAVAAATNNEPTGSLGSLTLASIFIWVFTFSPTWGALPWTIAAEIGSQRLRAKTLATAAWGDTIVFCVLFVPEFEGRTLEELDLLYDAGIPARNFATYDITKLKSAPMPASGGKAGSLFEDDANGKKERLEA

Foldseek 3Di:
DDPLVDPCPPVVVVVLVVLLVVLLVVLVVVCVPPHLVVLQVVLVVLLVVLVVLLVVLCVVQVNRQHDPSSVSNVVSVSSNSSSCNSHVVPRVLVVLQVVDDPVCSVVSSVVVVVVVVVVCCVPPPADPPPDDPVLVVLCVQLVHPSNCSVVDDSVVSVPDDRDPHDDDNPPPQDQDPPRDGDDDDD

InterPro domains:
  IPR005828 Major facilitator, sugar transporter-like [PF00083] (3-113)
  IPR036259 MFS transporter superfamily [G3DSA:1.20.1250.20] (1-143)
  IPR036259 MFS transporter superfamily [SSF103473] (3-115)
  IPR050360 Major Facilitator Superfamily Sugar Transporters [PTHR48022] (4-113)

pLDDT: mean 72.09, std 15.53, range [32.31, 92.06]

Secondary structure (DSSP, 8-state):
---SS-S-HHHHHHHHHHHHHHHHHHHTTHHHHH-HHHHHHHHHHHHHHHHHHHHHHHHHTTT---THHHHHHHHHHHHHHHHHHHHTTTHHHHHHHHHS-TTTHHHHHHHHHHHHHHHHHHHH----TT--HHHHHHHHHTT--GGGTTTS-GGGTTTS-PPPS---TT------TT--------

Organism: NCBI:txid1890683